Protein AF-A0A0M4SQ99-F1 (afdb_monomer_lite)

Structure (mmCIF, N/CA/C/O backbone):
data_AF-A0A0M4SQ99-F1
#
_entry.id   AF-A0A0M4SQ99-F1
#
loop_
_atom_site.group_PDB
_atom_site.id
_atom_site.type_symbol
_atom_site.label_atom_id
_atom_site.label_alt_id
_atom_site.label_comp_id
_atom_site.label_asym_id
_atom_site.label_entity_id
_atom_site.label_seq_id
_atom_site.pdbx_PDB_ins_code
_atom_site.Cartn_x
_atom_site.Cartn_y
_atom_site.Cartn_z
_atom_site.occupancy
_atom_site.B_iso_or_equiv
_atom_site.auth_seq_id
_atom_site.auth_comp_id
_atom_site.auth_asym_id
_atom_site.auth_atom_id
_atom_site.pdbx_PDB_model_num
ATOM 1 N N . MET A 1 1 ? 12.334 35.456 33.979 1.00 35.44 1 MET A N 1
ATOM 2 C CA . MET A 1 1 ? 11.113 34.736 34.396 1.00 35.44 1 MET A CA 1
ATOM 3 C C . MET A 1 1 ? 10.729 33.829 33.242 1.00 35.44 1 MET A C 1
ATOM 5 O O . MET A 1 1 ? 10.470 34.342 32.165 1.00 35.44 1 MET A O 1
ATOM 9 N N . VAL A 1 2 ? 10.833 32.510 33.409 1.00 30.30 2 VAL A N 1
ATOM 10 C CA . VAL A 1 2 ? 10.460 31.545 32.363 1.00 30.30 2 VAL A CA 1
ATOM 11 C C . VAL A 1 2 ? 8.941 31.419 32.414 1.00 30.30 2 VAL A C 1
ATOM 13 O O . VAL A 1 2 ? 8.419 30.834 33.361 1.00 30.30 2 VAL A O 1
ATOM 16 N N . SER A 1 3 ? 8.233 32.030 31.461 1.00 30.88 3 SER A N 1
ATOM 17 C CA . SER A 1 3 ? 6.791 31.823 31.309 1.00 30.88 3 SER A CA 1
ATOM 18 C C . SER A 1 3 ? 6.551 30.346 31.030 1.00 30.88 3 SER A C 1
ATOM 20 O O . SER A 1 3 ? 6.964 29.829 29.994 1.00 30.88 3 SER A O 1
ATOM 22 N N . GLN A 1 4 ? 5.921 29.656 31.978 1.00 29.41 4 GLN A N 1
ATOM 23 C CA . GLN A 1 4 ? 5.414 28.313 31.746 1.00 29.41 4 GLN A CA 1
ATOM 24 C C . GLN A 1 4 ? 4.319 28.421 30.686 1.00 29.41 4 GLN A C 1
ATOM 26 O O . GLN A 1 4 ? 3.307 29.089 30.899 1.00 29.41 4 GLN A O 1
ATOM 31 N N . ALA A 1 5 ? 4.560 27.817 29.524 1.00 36.72 5 ALA A N 1
ATOM 32 C CA . ALA A 1 5 ? 3.556 27.726 28.479 1.00 36.72 5 ALA A CA 1
ATOM 33 C C . ALA A 1 5 ? 2.336 26.956 29.021 1.00 36.72 5 ALA A C 1
ATOM 35 O O . ALA A 1 5 ? 2.520 25.971 29.745 1.00 36.72 5 ALA A O 1
ATOM 36 N N . PRO A 1 6 ? 1.105 27.388 28.703 1.00 49.12 6 PRO A N 1
ATOM 37 C CA . PRO A 1 6 ? -0.094 26.692 29.139 1.00 49.12 6 PRO A CA 1
ATOM 38 C C . PRO A 1 6 ? -0.061 25.253 28.619 1.00 49.12 6 PRO A C 1
ATOM 40 O O . PRO A 1 6 ? 0.179 25.009 27.436 1.00 49.12 6 PRO A O 1
ATOM 43 N N . SER A 1 7 ? -0.274 24.287 29.512 1.00 47.28 7 SER A N 1
ATOM 44 C CA . SER A 1 7 ? -0.375 22.878 29.143 1.00 47.28 7 SER A CA 1
ATOM 45 C C . SER A 1 7 ? -1.603 22.688 28.252 1.00 47.28 7 SER A C 1
ATOM 47 O O . SER A 1 7 ? -2.734 22.742 28.737 1.00 47.28 7 SER A O 1
ATOM 49 N N . LEU A 1 8 ? -1.380 22.502 26.952 1.00 58.44 8 LEU A N 1
ATOM 50 C CA . LEU A 1 8 ? -2.426 22.169 25.986 1.00 58.44 8 LEU A CA 1
ATOM 51 C C . LEU A 1 8 ? -3.089 20.848 26.380 1.00 58.44 8 LEU A C 1
ATOM 53 O O . LEU A 1 8 ? -2.403 19.873 26.701 1.00 58.44 8 LEU A O 1
ATOM 57 N N . ASN A 1 9 ? -4.423 20.807 26.351 1.00 71.00 9 ASN A N 1
ATOM 58 C CA . ASN A 1 9 ? -5.140 19.560 26.587 1.00 71.00 9 ASN A CA 1
ATOM 59 C C . ASN A 1 9 ? -4.946 18.599 25.390 1.00 71.00 9 ASN A C 1
ATOM 61 O O . ASN A 1 9 ? -4.503 18.988 24.302 1.00 71.00 9 ASN A O 1
ATOM 65 N N . GLN A 1 10 ? -5.242 17.315 25.593 1.00 52.91 10 GLN A N 1
ATOM 66 C CA . GLN A 1 10 ? -5.026 16.275 24.583 1.00 52.91 10 GLN A CA 1
ATOM 67 C C . GLN A 1 10 ? -5.805 16.552 23.286 1.00 52.91 10 GLN A C 1
ATOM 69 O O . GLN A 1 10 ? -5.270 16.372 22.197 1.00 52.91 10 GLN A O 1
ATOM 74 N N . GLU A 1 11 ? -7.033 17.051 23.394 1.00 60.72 11 GLU A N 1
ATOM 75 C CA . GLU A 1 11 ? -7.907 17.357 22.259 1.00 60.72 11 GLU A CA 1
ATOM 76 C C . GLU A 1 11 ? -7.381 18.533 21.418 1.00 60.72 11 GLU A C 1
ATOM 78 O O . GLU A 1 11 ? -7.310 18.452 20.194 1.00 60.72 11 GLU A O 1
ATOM 83 N N . GLN A 1 12 ? -6.896 19.588 22.071 1.00 55.44 12 GLN A N 1
ATOM 84 C CA . GLN A 1 12 ? -6.234 20.733 21.448 1.00 55.44 12 GLN A CA 1
ATOM 85 C C . GLN A 1 12 ? -4.917 20.326 20.787 1.00 55.44 12 GLN A C 1
ATOM 87 O O . GLN A 1 12 ? -4.587 20.833 19.719 1.00 55.44 12 GLN A O 1
ATOM 92 N N . SER A 1 13 ? -4.191 19.380 21.389 1.00 52.44 13 SER A N 1
ATOM 93 C CA . SER A 1 13 ? -2.961 18.830 20.815 1.00 52.44 13 SER A CA 1
ATOM 94 C C . SER A 1 13 ? -3.249 18.052 19.529 1.00 52.44 13 SER A C 1
ATOM 96 O O . SER A 1 13 ? -2.562 18.264 18.536 1.00 52.44 13 SER A O 1
ATOM 98 N N . TYR A 1 14 ? -4.300 17.223 19.504 1.00 56.28 14 TYR A N 1
ATOM 99 C CA . TYR A 1 14 ? -4.743 16.524 18.289 1.00 56.28 14 TYR A CA 1
ATOM 100 C C . TYR A 1 14 ? -5.264 17.481 17.217 1.00 56.28 14 TYR A C 1
ATOM 102 O O . TYR A 1 14 ? -4.929 17.324 16.045 1.00 56.28 14 TYR A O 1
ATOM 110 N N . ALA A 1 15 ? -6.028 18.503 17.605 1.00 58.88 15 ALA A N 1
ATOM 111 C CA . ALA A 1 15 ? -6.506 19.520 16.678 1.00 58.88 15 ALA A CA 1
ATOM 112 C C . ALA A 1 15 ? -5.344 20.307 16.051 1.00 58.88 15 ALA A C 1
ATOM 114 O O . ALA A 1 15 ? -5.366 20.583 14.855 1.00 58.88 15 ALA A O 1
ATOM 115 N N . LEU A 1 16 ? -4.311 20.643 16.832 1.00 54.00 16 LEU A N 1
ATOM 116 C CA . LEU A 1 16 ? -3.105 21.306 16.335 1.00 54.00 16 LEU A CA 1
ATOM 117 C C . LEU A 1 16 ? -2.307 20.390 15.398 1.00 54.00 16 LEU A C 1
ATOM 119 O O . LEU A 1 16 ? -1.854 20.834 14.346 1.00 54.00 16 LEU A O 1
ATOM 123 N N . LEU A 1 17 ? -2.159 19.112 15.756 1.00 52.69 17 LEU A N 1
ATOM 124 C CA . LEU A 1 17 ? -1.401 18.138 14.973 1.00 52.69 17 LEU A CA 1
ATOM 125 C C . LEU A 1 17 ? -2.077 17.864 13.628 1.00 52.69 17 LEU A C 1
ATOM 127 O O . LEU A 1 17 ? -1.422 17.939 12.595 1.00 52.69 17 LEU A O 1
ATOM 131 N N . SER A 1 18 ? -3.397 17.675 13.642 1.00 56.28 18 SER A N 1
ATOM 132 C CA . SER A 1 18 ? -4.192 17.506 12.429 1.00 56.28 18 SER A CA 1
ATOM 133 C C . SER A 1 18 ? -4.097 18.755 11.553 1.00 56.28 18 SER A C 1
ATOM 135 O O . SER A 1 18 ? -3.709 18.647 10.401 1.00 56.28 18 SER A O 1
ATOM 137 N N . LYS A 1 19 ? -4.270 19.967 12.103 1.00 61.38 19 LYS A N 1
ATOM 138 C CA . LYS A 1 19 ? -4.073 21.231 11.357 1.00 61.38 19 LYS A CA 1
ATOM 139 C C . LYS A 1 19 ? -2.672 21.379 10.752 1.00 61.38 19 LYS A C 1
ATOM 141 O O . LYS A 1 19 ? -2.524 21.981 9.692 1.00 61.38 19 LYS A O 1
ATOM 146 N N . THR A 1 20 ? -1.658 20.820 11.403 1.00 58.66 20 THR A N 1
ATOM 147 C CA . THR A 1 20 ? -0.267 20.861 10.944 1.00 58.66 20 THR A CA 1
ATOM 148 C C . THR A 1 20 ? -0.025 19.855 9.814 1.00 58.66 20 THR A C 1
ATOM 150 O O . THR A 1 20 ? 0.526 20.230 8.784 1.00 58.66 20 THR A O 1
ATOM 153 N N . GLU A 1 21 ? -0.495 18.608 9.947 1.00 57.31 21 GLU A N 1
ATOM 154 C CA . GLU A 1 21 ? -0.481 17.592 8.874 1.00 57.31 21 GLU A CA 1
ATOM 155 C C . GLU A 1 21 ? -1.183 18.094 7.614 1.00 57.31 21 GLU A C 1
ATOM 157 O O . GLU A 1 21 ? -0.710 17.918 6.496 1.00 57.31 21 GLU A O 1
ATOM 162 N N . CYS A 1 22 ? -2.285 18.789 7.829 1.00 52.50 22 CYS A N 1
ATOM 163 C CA . CYS A 1 22 ? -3.115 19.426 6.836 1.00 52.50 22 CYS A CA 1
ATOM 164 C C . CYS A 1 22 ? -2.401 20.526 6.037 1.00 52.50 22 CYS A C 1
ATOM 166 O O . CYS A 1 22 ? -2.530 20.603 4.812 1.00 52.50 22 CYS A O 1
ATOM 168 N N . LEU A 1 23 ? -1.600 21.344 6.723 1.00 58.41 23 LEU A N 1
ATOM 169 C CA . LEU A 1 23 ? -0.746 22.356 6.105 1.00 58.41 23 LEU A CA 1
ATOM 170 C C . LEU A 1 23 ? 0.398 21.698 5.316 1.00 58.41 23 LEU A C 1
ATOM 172 O O . LEU A 1 23 ? 0.695 22.099 4.192 1.00 58.41 23 LEU A O 1
ATOM 176 N N . PHE A 1 24 ? 1.000 20.643 5.877 1.00 56.19 24 PHE A N 1
ATOM 177 C CA . PHE A 1 24 ? 2.046 19.869 5.210 1.00 56.19 24 PHE A CA 1
ATOM 178 C C . PHE A 1 24 ? 1.530 19.155 3.959 1.00 56.19 24 PHE A C 1
ATOM 180 O O . PHE A 1 24 ? 2.214 19.180 2.942 1.00 56.19 24 PHE A O 1
ATOM 187 N N . ALA A 1 25 ? 0.329 18.577 3.988 1.00 53.94 25 ALA A N 1
ATOM 188 C CA . ALA A 1 25 ? -0.284 17.927 2.833 1.00 53.94 25 ALA A CA 1
ATOM 189 C C . ALA A 1 25 ? -0.568 18.930 1.704 1.00 53.94 25 ALA A C 1
ATOM 191 O O . ALA A 1 25 ? -0.253 18.651 0.548 1.00 53.94 25 ALA A O 1
ATOM 192 N N . ALA A 1 26 ? -1.083 20.119 2.032 1.00 54.22 26 ALA A N 1
ATOM 193 C CA . ALA A 1 26 ? -1.334 21.174 1.050 1.00 54.22 26 ALA A CA 1
ATOM 194 C C . ALA A 1 26 ? -0.038 21.663 0.375 1.00 54.22 26 ALA A C 1
ATOM 196 O O . ALA A 1 26 ? 0.009 21.792 -0.846 1.00 54.22 26 ALA A O 1
ATOM 197 N N . ILE A 1 27 ? 1.035 21.855 1.151 1.00 55.41 27 ILE A N 1
ATOM 198 C CA . ILE A 1 27 ? 2.356 22.250 0.632 1.00 55.41 27 ILE A CA 1
ATOM 199 C C . ILE A 1 27 ? 2.999 21.115 -0.186 1.00 55.41 27 ILE A C 1
ATOM 201 O O . ILE A 1 27 ? 3.658 21.364 -1.191 1.00 55.41 27 ILE A O 1
ATOM 205 N N . TRP A 1 28 ? 2.813 19.857 0.221 1.00 53.62 28 TRP A N 1
ATOM 206 C CA . TRP A 1 28 ? 3.450 18.701 -0.417 1.00 53.62 28 TRP A CA 1
ATOM 207 C C . TRP A 1 28 ? 2.781 18.280 -1.732 1.00 53.62 28 TRP A C 1
ATOM 209 O O . TRP A 1 28 ? 3.449 17.759 -2.624 1.00 53.62 28 TRP A O 1
ATOM 219 N N . HIS A 1 29 ? 1.471 18.499 -1.875 1.00 50.28 29 HIS A N 1
ATOM 220 C CA . HIS A 1 29 ? 0.725 18.133 -3.082 1.00 50.28 29 HIS A CA 1
ATOM 221 C C . HIS A 1 29 ? 0.808 19.160 -4.219 1.00 50.28 29 HIS A C 1
ATOM 223 O O . HIS A 1 29 ? 0.395 18.839 -5.333 1.00 50.28 29 HIS A O 1
ATOM 229 N N . ASN A 1 30 ? 1.379 20.345 -3.985 1.00 52.22 30 ASN A N 1
ATOM 230 C CA . ASN A 1 30 ? 1.597 21.347 -5.026 1.00 52.22 30 ASN A CA 1
ATOM 231 C C . ASN A 1 30 ? 3.045 21.880 -4.989 1.00 52.22 30 ASN A C 1
ATOM 233 O O . ASN A 1 30 ? 3.291 22.963 -4.464 1.00 52.22 30 ASN A O 1
ATOM 237 N N . PRO A 1 31 ? 4.027 21.123 -5.519 1.00 48.78 31 PRO A N 1
ATOM 238 C CA . PRO A 1 31 ? 5.447 21.455 -5.380 1.00 48.78 31 PRO A CA 1
ATOM 239 C C . PRO A 1 31 ? 5.880 22.737 -6.114 1.00 48.78 31 PRO A C 1
ATOM 241 O O . PRO A 1 31 ? 6.976 23.227 -5.850 1.00 48.78 31 PRO A O 1
ATOM 244 N N . GLU A 1 32 ? 5.048 23.286 -7.009 1.00 53.09 32 GLU A N 1
ATOM 245 C CA . GLU A 1 32 ? 5.361 24.492 -7.798 1.00 53.09 32 GLU A CA 1
ATOM 246 C C . GLU A 1 32 ? 4.320 25.624 -7.668 1.00 53.09 32 GLU A C 1
ATOM 248 O O . GLU A 1 32 ? 4.541 26.715 -8.190 1.00 53.09 32 GLU A O 1
ATOM 253 N N . GLY A 1 33 ? 3.202 25.413 -6.962 1.00 57.81 33 GLY A N 1
ATOM 254 C CA . GLY A 1 33 ? 2.113 26.389 -6.853 1.00 57.81 33 GLY A CA 1
ATOM 255 C C . GLY A 1 33 ? 1.902 26.899 -5.430 1.00 57.81 33 GLY A C 1
ATOM 256 O O . GLY A 1 33 ? 1.822 26.120 -4.483 1.00 57.81 33 GLY A O 1
ATOM 257 N N . SER A 1 34 ? 1.752 28.216 -5.272 1.00 61.03 34 SER A N 1
ATOM 258 C CA . SER A 1 34 ? 1.230 28.799 -4.033 1.00 61.03 34 SER A CA 1
ATOM 259 C C . SER A 1 34 ? -0.230 28.378 -3.860 1.00 61.03 34 SER A C 1
ATOM 261 O O . SER A 1 34 ? -1.068 28.742 -4.683 1.00 61.03 34 SER A O 1
ATOM 263 N N . VAL A 1 35 ? -0.538 27.626 -2.806 1.00 71.19 35 VAL A N 1
ATOM 264 C CA . VAL A 1 35 ? -1.918 27.260 -2.462 1.00 71.19 35 VAL A CA 1
ATOM 265 C C . VAL A 1 35 ? -2.610 28.469 -1.834 1.00 71.19 35 VAL A C 1
ATOM 267 O O . VAL A 1 35 ? -2.114 29.036 -0.857 1.00 71.19 35 VAL A O 1
ATOM 270 N N . GLY A 1 36 ? -3.747 28.876 -2.400 1.00 79.81 36 GLY A N 1
ATOM 271 C CA . GLY A 1 36 ? -4.535 29.991 -1.874 1.00 79.81 36 GLY A CA 1
ATOM 272 C C . GLY A 1 36 ? -5.200 29.634 -0.543 1.00 79.81 36 GLY A C 1
ATOM 273 O O . GLY A 1 36 ? -5.610 28.493 -0.328 1.00 79.81 36 GLY A O 1
ATOM 274 N N . THR A 1 37 ? -5.377 30.611 0.349 1.00 72.94 37 THR A N 1
ATOM 275 C CA . THR A 1 37 ? -6.108 30.425 1.620 1.00 72.94 37 THR A CA 1
ATOM 276 C C . THR A 1 37 ? -7.524 29.888 1.408 1.00 72.94 37 THR A C 1
ATOM 278 O O . THR A 1 37 ? -8.019 29.124 2.231 1.00 72.94 37 THR A O 1
ATOM 281 N N . GLU A 1 38 ? -8.144 30.221 0.276 1.00 79.06 38 GLU A N 1
ATOM 282 C CA . GLU A 1 38 ? -9.453 29.732 -0.163 1.00 79.06 38 GLU A CA 1
ATOM 283 C C . GLU A 1 38 ? -9.461 28.228 -0.468 1.00 79.06 38 GLU A C 1
ATOM 285 O O . GLU A 1 38 ? -10.420 27.536 -0.134 1.00 79.06 38 GLU A O 1
ATOM 290 N N . GLU A 1 39 ? -8.392 27.696 -1.065 1.00 75.69 39 GLU A N 1
ATOM 291 C CA . GLU A 1 39 ? -8.278 26.268 -1.381 1.00 75.69 39 GLU A CA 1
ATOM 292 C C . GLU A 1 39 ? -8.084 25.445 -0.108 1.00 75.69 39 GLU A C 1
ATOM 294 O O . GLU A 1 39 ? -8.725 24.408 0.070 1.00 75.69 39 GLU A O 1
ATOM 299 N N . VAL A 1 40 ? -7.264 25.956 0.816 1.00 69.12 40 VAL A N 1
ATOM 300 C CA . VAL A 1 40 ? -7.088 25.372 2.151 1.00 69.12 40 VAL A CA 1
ATOM 301 C C . VAL A 1 40 ? -8.413 25.407 2.917 1.00 69.12 40 VAL A C 1
ATOM 303 O O . VAL A 1 40 ? -8.837 24.397 3.472 1.00 69.12 40 VAL A O 1
ATOM 306 N N . ALA A 1 41 ? -9.110 26.544 2.904 1.00 76.44 41 ALA A N 1
ATOM 307 C CA . ALA A 1 41 ? -10.398 26.715 3.571 1.00 76.44 41 ALA A CA 1
ATOM 308 C C . ALA A 1 41 ? -11.467 25.772 3.016 1.00 76.44 41 ALA A C 1
ATOM 310 O O . ALA A 1 41 ? -12.180 25.126 3.783 1.00 76.44 41 ALA A O 1
ATOM 311 N N . LYS A 1 42 ? -11.517 25.628 1.688 1.00 78.62 42 LYS A N 1
ATOM 312 C CA . LYS A 1 42 ? -12.410 24.699 0.998 1.00 78.62 42 LYS A CA 1
ATOM 313 C C . LYS A 1 42 ? -12.116 23.245 1.353 1.00 78.62 42 LYS A C 1
ATOM 315 O O . LYS A 1 42 ? -13.056 22.487 1.553 1.00 78.62 42 LYS A O 1
ATOM 320 N N . TYR A 1 43 ? -10.845 22.855 1.442 1.00 73.25 43 TYR A N 1
ATOM 321 C CA . TYR A 1 43 ? -10.467 21.486 1.799 1.00 73.25 43 TYR A CA 1
ATOM 322 C C . TYR A 1 43 ? -10.877 21.124 3.236 1.00 73.25 43 TYR A C 1
ATOM 324 O O . TYR A 1 43 ? -11.276 19.992 3.492 1.00 73.25 43 TYR A O 1
ATOM 332 N N . TYR A 1 44 ? -10.815 22.083 4.165 1.00 67.56 44 TYR A N 1
ATOM 333 C CA . TYR A 1 44 ? -11.176 21.872 5.574 1.00 67.56 44 TYR A CA 1
ATOM 334 C C . TYR A 1 44 ? -12.609 22.264 5.935 1.00 67.56 44 TYR A C 1
ATOM 336 O O . TYR A 1 44 ? -12.975 22.170 7.104 1.00 67.56 44 TYR A O 1
ATOM 344 N N . GLU A 1 45 ? -13.401 22.717 4.962 1.00 79.25 45 GLU A N 1
ATOM 345 C CA . GLU A 1 45 ? -14.766 23.216 5.173 1.00 79.25 45 GLU A CA 1
ATOM 346 C C . GLU A 1 45 ? -14.852 24.316 6.255 1.00 79.25 45 GLU A C 1
ATOM 348 O O . GLU A 1 45 ? -15.833 24.429 6.989 1.00 79.25 45 GLU A O 1
ATOM 353 N N . VAL A 1 46 ? -13.815 25.153 6.363 1.00 78.12 46 VAL A N 1
ATOM 354 C CA . VAL A 1 46 ? -13.761 26.289 7.301 1.00 78.12 46 VAL A CA 1
ATOM 355 C C . VAL A 1 46 ? -13.891 27.606 6.555 1.00 78.12 46 VAL A C 1
ATOM 357 O O . VAL A 1 46 ? -13.571 27.705 5.374 1.00 78.12 46 VAL A O 1
ATOM 360 N N . ASN A 1 47 ? -14.336 28.650 7.257 1.00 78.62 47 ASN A N 1
ATOM 361 C CA . ASN A 1 47 ? -14.393 29.987 6.680 1.00 78.62 47 ASN A CA 1
ATOM 362 C C . ASN A 1 47 ? -12.963 30.456 6.304 1.00 78.62 47 ASN A C 1
ATOM 364 O O . ASN A 1 47 ? -12.083 30.430 7.176 1.00 78.62 47 ASN A O 1
ATOM 368 N N . PRO A 1 48 ? -12.714 30.900 5.055 1.00 81.31 48 PRO A N 1
ATOM 369 C CA . PRO A 1 48 ? -11.417 31.437 4.640 1.00 81.31 48 PRO A CA 1
ATOM 370 C C . PRO A 1 48 ? -10.927 32.591 5.519 1.00 81.31 48 PRO A C 1
ATOM 372 O O . PRO A 1 48 ? -9.727 32.670 5.769 1.00 81.31 48 PRO A O 1
ATOM 375 N N . ASP A 1 49 ? -11.824 33.405 6.082 1.00 83.38 49 ASP A N 1
ATOM 376 C CA . ASP A 1 49 ? -11.477 34.490 7.007 1.00 83.38 49 ASP A CA 1
ATOM 377 C C . ASP A 1 49 ? -10.853 33.965 8.306 1.00 83.38 49 ASP A C 1
ATOM 379 O O . ASP A 1 49 ? -9.961 34.592 8.872 1.00 83.38 49 ASP A O 1
ATOM 383 N N . ALA A 1 50 ? -11.277 32.787 8.777 1.00 71.50 50 ALA A N 1
ATOM 384 C CA . ALA A 1 50 ? -10.707 32.166 9.971 1.00 71.50 50 ALA A CA 1
ATOM 385 C C . ALA A 1 50 ? -9.285 31.652 9.704 1.00 71.50 50 ALA A C 1
ATOM 387 O O . ALA A 1 50 ? -8.408 31.786 10.556 1.00 71.50 50 ALA A O 1
ATOM 388 N N . ILE A 1 51 ? -9.040 31.104 8.510 1.00 67.69 51 ILE A N 1
ATOM 389 C CA . ILE A 1 51 ? -7.696 30.696 8.086 1.00 67.69 51 ILE A CA 1
ATOM 390 C C . ILE A 1 51 ? -6.810 31.922 7.863 1.00 67.69 51 ILE A C 1
ATOM 392 O O . ILE A 1 51 ? -5.674 31.936 8.329 1.00 67.69 51 ILE A O 1
ATOM 396 N N . ALA A 1 52 ? -7.332 32.971 7.226 1.00 74.00 52 ALA A N 1
ATOM 397 C CA . ALA A 1 52 ? -6.625 34.230 7.028 1.00 74.00 52 ALA A CA 1
ATOM 398 C C . ALA A 1 52 ? -6.273 34.904 8.362 1.00 74.00 52 ALA A C 1
ATOM 400 O O . ALA A 1 52 ? -5.150 35.366 8.519 1.00 74.00 52 ALA A O 1
ATOM 401 N N . ALA A 1 53 ? -7.178 34.900 9.346 1.00 72.12 53 ALA A N 1
ATOM 402 C CA . ALA A 1 53 ? -6.920 35.442 10.679 1.00 72.12 53 ALA A CA 1
ATOM 403 C C . ALA A 1 53 ? -5.832 34.655 11.427 1.00 72.12 53 ALA A C 1
ATOM 405 O O . ALA A 1 53 ? -4.945 35.255 12.027 1.00 72.12 53 ALA A O 1
ATOM 406 N N . ILE A 1 54 ? -5.855 33.319 11.359 1.00 65.44 54 ILE A N 1
ATOM 407 C CA . ILE A 1 54 ? -4.813 32.469 11.959 1.00 65.44 54 ILE A CA 1
ATOM 408 C C . ILE A 1 54 ? -3.464 32.702 11.271 1.00 65.44 54 ILE A C 1
ATOM 410 O O . ILE A 1 54 ? -2.447 32.862 11.943 1.00 65.44 54 ILE A O 1
ATOM 414 N N . LEU A 1 55 ? -3.452 32.755 9.938 1.00 65.38 55 LEU A N 1
ATOM 415 C CA . LEU A 1 55 ? -2.243 33.053 9.178 1.00 65.38 55 LEU A CA 1
ATOM 416 C C . LEU A 1 55 ? -1.730 34.459 9.470 1.00 65.38 55 LEU A C 1
ATOM 418 O O . LEU A 1 55 ? -0.528 34.605 9.586 1.00 65.38 55 LEU A O 1
ATOM 422 N N . ALA A 1 56 ? -2.594 35.462 9.640 1.00 68.56 56 ALA A N 1
ATOM 423 C CA . ALA A 1 56 ? -2.200 36.829 9.977 1.00 68.56 56 ALA A CA 1
ATOM 424 C C . ALA A 1 56 ? -1.548 36.918 11.365 1.00 68.56 56 ALA A C 1
ATOM 426 O O . ALA A 1 56 ? -0.489 37.527 11.497 1.00 68.56 56 ALA A O 1
ATOM 427 N N . VAL A 1 57 ? -2.129 36.250 12.371 1.00 62.50 57 VAL A N 1
ATOM 428 C CA . VAL A 1 57 ? -1.562 36.173 13.732 1.00 62.50 57 VAL A CA 1
ATOM 429 C C . VAL A 1 57 ? -0.156 35.577 13.700 1.00 62.50 57 VAL A C 1
ATOM 431 O O . VAL A 1 57 ? 0.756 36.100 14.330 1.00 62.50 57 VAL A O 1
ATOM 434 N N . HIS A 1 58 ? 0.039 34.515 12.925 1.00 53.28 58 HIS A N 1
ATOM 435 C CA . HIS A 1 58 ? 1.346 33.883 12.804 1.00 53.28 58 HIS A CA 1
ATOM 436 C C . HIS A 1 58 ? 2.284 34.615 11.832 1.00 53.28 58 HIS A C 1
ATOM 438 O O . HIS A 1 58 ? 3.494 34.606 12.019 1.00 53.28 58 HIS A O 1
ATOM 444 N N . HIS A 1 59 ? 1.763 35.305 10.821 1.00 53.47 59 HIS A N 1
ATOM 445 C CA . HIS A 1 59 ? 2.551 36.087 9.871 1.00 53.47 59 HIS A CA 1
ATOM 446 C C . HIS A 1 59 ? 3.287 37.232 10.571 1.00 53.47 59 HIS A C 1
ATOM 448 O O . HIS A 1 59 ? 4.442 37.474 10.243 1.00 53.47 59 HIS A O 1
ATOM 454 N N . GLU A 1 60 ? 2.678 37.890 11.564 1.00 50.62 60 GLU A N 1
ATOM 455 C CA . GLU A 1 60 ? 3.369 38.891 12.396 1.00 50.62 60 GLU A CA 1
ATOM 456 C C . GLU A 1 60 ? 4.478 38.276 13.269 1.00 50.62 60 GLU A C 1
ATOM 458 O O . GLU A 1 60 ? 5.525 38.894 13.469 1.00 50.62 60 GLU A O 1
ATOM 463 N N . GLU A 1 61 ? 4.305 37.032 13.734 1.00 46.72 61 GLU A N 1
ATOM 464 C CA . GLU A 1 61 ? 5.358 36.281 14.436 1.00 46.72 61 GLU A CA 1
ATOM 465 C C . GLU A 1 61 ? 6.510 35.873 13.495 1.00 46.72 61 GLU A C 1
ATOM 467 O O . GLU A 1 61 ? 7.649 35.710 13.940 1.00 46.72 61 GLU A O 1
ATOM 472 N N . PHE A 1 62 ? 6.240 35.748 12.190 1.00 44.56 62 PHE A N 1
ATOM 473 C CA . PHE A 1 62 ? 7.200 35.314 11.169 1.00 44.56 62 PHE A CA 1
ATOM 474 C C . PHE A 1 62 ? 7.804 36.452 10.326 1.00 44.56 62 PHE A C 1
ATOM 476 O O . PHE A 1 62 ? 8.856 36.254 9.716 1.00 44.56 62 PHE A O 1
ATOM 483 N N . SER A 1 63 ? 7.218 37.655 10.324 1.00 43.03 63 SER A N 1
ATOM 484 C CA . SER A 1 63 ? 7.696 38.818 9.556 1.00 43.03 63 SER A CA 1
ATOM 485 C C . SER A 1 63 ? 8.938 39.494 10.148 1.00 43.03 63 SER A C 1
ATOM 487 O O . SER A 1 63 ? 9.429 40.470 9.591 1.00 43.03 63 SER A O 1
ATOM 489 N N . ILE A 1 64 ? 9.452 38.999 11.279 1.00 50.91 64 ILE A N 1
ATOM 490 C CA . ILE A 1 64 ? 10.633 39.561 11.955 1.00 50.91 64 ILE A CA 1
ATOM 491 C C . ILE A 1 64 ? 11.951 39.076 11.319 1.00 50.91 64 ILE A C 1
ATOM 493 O O . ILE A 1 64 ? 13.006 39.654 11.569 1.00 50.91 64 ILE A O 1
ATOM 497 N N . THR A 1 65 ? 11.928 38.060 10.456 1.00 47.28 65 THR A N 1
ATOM 498 C CA . THR A 1 65 ? 13.144 37.562 9.793 1.00 47.28 65 THR A CA 1
ATOM 499 C C . THR A 1 65 ? 13.060 37.748 8.284 1.00 47.28 65 THR A C 1
ATOM 501 O O . THR A 1 65 ? 12.437 36.956 7.582 1.00 47.28 65 THR A O 1
ATOM 504 N N . GLU A 1 66 ? 13.694 38.822 7.814 1.00 42.75 66 GLU A N 1
ATOM 505 C CA . GLU A 1 66 ? 13.885 39.195 6.411 1.00 42.75 66 GLU A CA 1
ATOM 506 C C . GLU A 1 66 ? 14.811 38.212 5.673 1.00 42.75 66 GLU A C 1
ATOM 508 O O . GLU A 1 66 ? 15.920 38.598 5.350 1.00 42.75 66 GLU A O 1
ATOM 513 N N . ASP A 1 67 ? 14.417 36.955 5.430 1.00 44.25 67 ASP A N 1
ATOM 514 C CA . ASP A 1 67 ? 14.938 36.179 4.287 1.00 44.25 67 ASP A CA 1
ATOM 515 C C . ASP A 1 67 ? 14.199 34.838 4.073 1.00 44.25 67 ASP A C 1
ATOM 517 O O . ASP A 1 67 ? 13.914 34.084 5.002 1.00 44.25 67 ASP A O 1
ATOM 521 N N . ASN A 1 68 ? 13.901 34.571 2.797 1.00 43.69 68 ASN A N 1
ATOM 522 C CA . ASN A 1 68 ? 13.309 33.387 2.152 1.00 43.69 68 ASN A CA 1
ATOM 523 C C . ASN A 1 68 ? 13.266 32.059 2.946 1.00 43.69 68 ASN A C 1
ATOM 525 O O . ASN A 1 68 ? 14.296 31.444 3.218 1.00 43.69 68 ASN A O 1
ATOM 529 N N . TRP A 1 69 ? 12.056 31.529 3.161 1.00 43.19 69 TRP A N 1
ATOM 530 C CA . TRP A 1 69 ? 11.825 30.228 3.803 1.00 43.19 69 TRP A CA 1
ATOM 531 C C . TRP A 1 69 ? 11.877 29.048 2.817 1.00 43.19 69 TRP A C 1
ATOM 533 O O . TRP A 1 69 ? 11.267 29.069 1.750 1.00 43.19 69 TRP A O 1
ATOM 543 N N . THR A 1 70 ? 12.541 27.964 3.220 1.00 49.12 70 THR A N 1
ATOM 544 C CA . THR A 1 70 ? 12.608 26.659 2.545 1.00 49.12 70 THR A CA 1
ATOM 545 C C . THR A 1 70 ? 11.913 25.564 3.381 1.00 49.12 70 THR A C 1
ATOM 547 O O . THR A 1 70 ? 11.790 25.693 4.602 1.00 49.12 70 THR A O 1
ATOM 550 N N . PRO A 1 71 ? 11.527 24.409 2.793 1.00 45.34 71 PRO A N 1
ATOM 551 C CA . PRO A 1 71 ? 10.975 23.256 3.530 1.00 45.34 71 PRO A CA 1
ATOM 552 C C . PRO A 1 71 ? 11.852 22.751 4.695 1.00 45.34 71 PRO A C 1
ATOM 554 O O . PRO A 1 71 ? 11.386 22.043 5.588 1.00 45.34 71 PRO A O 1
ATOM 557 N N . ARG A 1 72 ? 13.135 23.134 4.719 1.00 46.38 72 ARG A N 1
ATOM 558 C CA . ARG A 1 72 ? 14.088 22.836 5.793 1.00 46.38 72 ARG A CA 1
ATOM 559 C C . ARG A 1 72 ? 13.888 23.728 7.027 1.00 46.38 72 ARG A C 1
ATOM 561 O O . ARG A 1 72 ? 14.123 23.254 8.140 1.00 46.38 72 ARG A O 1
ATOM 568 N N . GLU A 1 73 ? 13.430 24.971 6.858 1.00 53.69 73 GLU A N 1
ATOM 569 C CA . GLU A 1 73 ? 13.043 25.861 7.963 1.00 53.69 73 GLU A CA 1
ATOM 570 C C . GLU A 1 73 ? 11.727 25.414 8.623 1.00 53.69 73 GLU A C 1
ATOM 572 O O . GLU A 1 73 ? 11.633 25.437 9.849 1.00 53.69 73 GLU A O 1
ATOM 577 N N . ALA A 1 74 ? 10.762 24.880 7.863 1.00 52.09 74 ALA A N 1
ATOM 578 C CA . ALA A 1 74 ? 9.520 24.317 8.416 1.00 52.09 74 ALA A CA 1
ATOM 579 C C . ALA A 1 74 ? 9.772 23.095 9.329 1.00 52.09 74 ALA A C 1
ATOM 581 O O . ALA A 1 74 ? 9.157 22.947 10.385 1.00 52.09 74 ALA A O 1
ATOM 582 N N . ILE A 1 75 ? 10.752 22.251 8.983 1.00 53.91 75 ILE A N 1
ATOM 583 C CA . ILE A 1 75 ? 11.203 21.135 9.836 1.00 53.91 75 ILE A CA 1
ATOM 584 C C . ILE A 1 75 ? 11.937 21.648 11.089 1.00 53.91 75 ILE A C 1
ATOM 586 O O . ILE A 1 75 ? 11.794 21.066 12.167 1.00 53.91 75 ILE A O 1
ATOM 590 N N . ARG A 1 76 ? 12.681 22.761 10.994 1.00 51.94 76 ARG A N 1
ATOM 591 C CA . ARG A 1 76 ? 13.259 23.441 12.170 1.00 51.94 76 ARG A CA 1
ATOM 592 C C . ARG A 1 76 ? 12.196 24.107 13.047 1.00 51.94 76 ARG A C 1
ATOM 594 O O . ARG A 1 76 ? 12.395 24.170 14.256 1.00 51.94 76 ARG A O 1
ATOM 601 N N . LEU A 1 77 ? 11.047 24.500 12.502 1.00 50.78 77 LEU A N 1
ATOM 602 C CA . LEU A 1 77 ? 9.895 24.936 13.295 1.00 50.78 77 LEU A CA 1
ATOM 603 C C . LEU A 1 77 ? 9.375 23.803 14.197 1.00 50.78 77 LEU A C 1
ATOM 605 O O . LEU A 1 77 ? 9.162 23.996 15.392 1.00 50.78 77 LEU A O 1
ATOM 609 N N . GLY A 1 78 ? 9.324 22.576 13.664 1.00 54.28 78 GLY A N 1
ATOM 610 C CA . GLY A 1 78 ? 9.103 21.355 14.451 1.00 54.28 78 GLY A CA 1
ATOM 611 C C . GLY A 1 78 ? 10.219 21.048 15.468 1.00 54.28 78 GLY A C 1
ATOM 612 O O . GLY A 1 78 ? 10.029 20.228 16.367 1.00 54.28 78 GLY A O 1
ATOM 613 N N . MET A 1 79 ? 11.382 21.710 15.373 1.00 47.34 79 MET A N 1
ATOM 614 C CA . MET A 1 79 ? 12.458 21.642 16.369 1.00 47.34 79 MET A CA 1
ATOM 615 C C . MET A 1 79 ? 12.363 22.688 17.489 1.00 47.34 79 MET A C 1
ATOM 617 O O . MET A 1 79 ? 12.982 22.471 18.528 1.00 47.34 79 MET A O 1
ATOM 621 N N . LEU A 1 80 ? 11.610 23.779 17.315 1.00 47.12 80 LEU A N 1
ATOM 622 C CA . LEU A 1 80 ? 11.457 24.836 18.329 1.00 47.12 80 LEU A CA 1
ATOM 623 C C . LEU A 1 80 ? 10.422 24.497 19.410 1.00 47.12 80 LEU A C 1
ATOM 625 O O . LEU A 1 80 ? 10.443 25.075 20.497 1.00 47.12 80 LEU A O 1
ATOM 629 N N . LEU A 1 81 ? 9.568 23.504 19.165 1.00 50.06 81 LEU A N 1
ATOM 630 C CA . LEU A 1 81 ? 8.764 22.892 20.212 1.00 50.06 81 LEU A CA 1
ATOM 631 C C . LEU A 1 81 ? 9.684 22.021 21.077 1.00 50.06 81 LEU A C 1
ATOM 633 O O . LEU A 1 81 ? 9.961 20.866 20.769 1.00 50.06 81 LEU A O 1
ATOM 637 N N . ASN A 1 82 ? 10.186 22.590 22.171 1.00 49.28 82 ASN A N 1
ATOM 638 C CA . ASN A 1 82 ? 11.057 21.920 23.140 1.00 49.28 82 ASN A CA 1
ATOM 639 C C . ASN A 1 82 ? 10.252 20.967 24.055 1.00 49.28 82 ASN A C 1
ATOM 641 O O . ASN A 1 82 ? 10.382 20.983 25.278 1.00 49.28 82 ASN A O 1
ATOM 645 N N . SER A 1 83 ? 9.346 20.180 23.467 1.00 58.38 83 SER A N 1
ATOM 646 C CA . SER A 1 83 ? 8.480 19.234 24.168 1.00 58.38 83 SER A CA 1
ATOM 647 C C . SER A 1 83 ? 8.827 17.800 23.771 1.00 58.38 83 SER A C 1
ATOM 649 O O . SER A 1 83 ? 9.221 17.516 22.637 1.00 58.38 83 SER A O 1
ATOM 651 N N . SER A 1 84 ? 8.663 16.863 24.705 1.00 61.31 84 SER A N 1
ATOM 652 C CA . SER A 1 84 ? 8.840 15.425 24.451 1.00 61.31 84 SER A CA 1
ATOM 653 C C . SER A 1 84 ? 7.968 14.928 23.291 1.00 61.31 84 SER A C 1
ATOM 655 O O . SER A 1 84 ? 8.380 14.057 22.527 1.00 61.31 84 SER A O 1
ATOM 657 N N . VAL A 1 85 ? 6.796 15.542 23.108 1.00 57.72 85 VAL A N 1
ATOM 658 C CA . VAL A 1 85 ? 5.871 15.262 22.005 1.00 57.72 85 VAL A CA 1
ATOM 659 C C . VAL A 1 85 ? 6.503 15.610 20.656 1.00 57.72 85 VAL A C 1
ATOM 661 O O . VAL A 1 85 ? 6.471 14.790 19.744 1.00 57.72 85 VAL A O 1
ATOM 664 N N . ALA A 1 86 ? 7.160 16.765 20.531 1.00 61.31 86 ALA A N 1
ATOM 665 C CA . ALA A 1 86 ? 7.817 17.169 19.289 1.00 61.31 86 ALA A CA 1
ATOM 666 C C . ALA A 1 86 ? 9.001 16.261 18.914 1.00 61.31 86 ALA A C 1
ATOM 668 O O . ALA A 1 86 ? 9.233 16.001 17.734 1.00 61.31 86 ALA A O 1
ATOM 669 N N . SER A 1 87 ? 9.727 15.726 19.903 1.00 63.56 87 SER A N 1
ATOM 670 C CA . SER A 1 87 ? 10.778 14.727 19.658 1.00 63.56 87 SER A CA 1
ATOM 671 C C . SER A 1 87 ? 10.208 13.428 19.084 1.00 63.56 87 SER A C 1
ATOM 673 O O . SER A 1 87 ? 10.761 12.880 18.131 1.00 63.56 87 SER A O 1
ATOM 675 N N . ASN A 1 88 ? 9.088 12.949 19.629 1.00 64.06 88 ASN A N 1
ATOM 676 C CA . ASN A 1 88 ? 8.437 11.731 19.146 1.00 64.06 88 ASN A CA 1
ATOM 677 C C . ASN A 1 88 ? 7.867 11.922 17.738 1.00 64.06 88 ASN A C 1
ATOM 679 O O . ASN A 1 88 ? 8.070 11.070 16.877 1.00 64.06 88 ASN A O 1
ATOM 683 N N . VAL A 1 89 ? 7.229 13.066 17.480 1.00 61.88 89 VAL A N 1
ATOM 684 C CA . VAL A 1 89 ? 6.728 13.424 16.145 1.00 61.88 89 VAL A CA 1
ATOM 685 C C . VAL A 1 89 ? 7.882 13.528 15.144 1.00 61.88 89 VAL A C 1
ATOM 687 O O . VAL A 1 89 ? 7.762 13.037 14.027 1.00 61.88 89 VAL A O 1
ATOM 690 N N . ARG A 1 90 ? 9.037 14.078 15.545 1.00 65.38 90 ARG A N 1
ATOM 691 C CA . ARG A 1 90 ? 10.244 14.129 14.70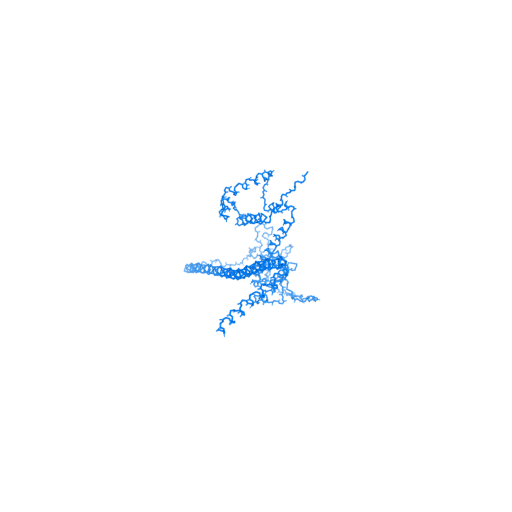5 1.00 65.38 90 ARG A CA 1
ATOM 692 C C . ARG A 1 90 ? 10.772 12.741 14.362 1.00 65.38 90 ARG A C 1
ATOM 694 O O . ARG A 1 90 ? 11.078 12.500 13.199 1.00 65.38 90 ARG A O 1
ATOM 701 N N . SER A 1 91 ? 10.892 11.855 15.352 1.00 70.50 91 SER A N 1
ATOM 702 C CA . SER A 1 91 ? 11.336 10.476 15.116 1.00 70.50 91 SER A CA 1
ATOM 703 C C . SER A 1 91 ? 10.386 9.778 14.153 1.00 70.50 91 SER A C 1
ATOM 705 O O . SER A 1 91 ? 10.825 9.275 13.130 1.00 70.50 91 SER A O 1
ATOM 707 N N . LEU A 1 92 ? 9.079 9.865 14.413 1.00 69.12 92 LEU A N 1
ATOM 708 C CA . LEU A 1 92 ? 8.064 9.235 13.578 1.00 69.12 92 LEU A CA 1
ATOM 709 C C . LEU A 1 92 ? 8.076 9.782 12.144 1.00 69.12 92 LEU A C 1
ATOM 711 O O . LEU A 1 92 ? 8.003 9.014 11.191 1.00 69.12 92 LEU A O 1
ATOM 715 N N . ALA A 1 93 ? 8.209 11.099 11.969 1.00 66.69 93 ALA A N 1
ATOM 716 C CA . ALA A 1 93 ? 8.289 11.715 10.649 1.00 66.69 93 ALA A CA 1
ATOM 717 C C . ALA A 1 93 ? 9.544 11.266 9.882 1.00 66.69 93 ALA A C 1
ATOM 719 O O . ALA A 1 93 ? 9.459 10.956 8.694 1.00 66.69 93 ALA A O 1
ATOM 720 N N . LEU A 1 94 ? 10.701 11.191 10.549 1.00 71.88 94 LEU A N 1
ATOM 721 C CA . LEU A 1 94 ? 11.930 10.673 9.943 1.00 71.88 94 LEU A CA 1
ATOM 722 C C . LEU A 1 94 ? 11.795 9.190 9.585 1.00 71.88 94 LEU A C 1
ATOM 724 O O . LEU A 1 94 ? 12.135 8.824 8.462 1.00 71.88 94 LEU A O 1
ATOM 728 N N . ASP A 1 95 ? 11.214 8.376 10.467 1.00 69.56 95 ASP A N 1
ATOM 729 C CA . ASP A 1 95 ? 10.965 6.952 10.229 1.00 69.56 95 ASP A CA 1
ATOM 730 C C . ASP A 1 95 ? 10.032 6.742 9.028 1.00 69.56 95 ASP A C 1
ATOM 732 O O . ASP A 1 95 ? 10.283 5.888 8.179 1.00 69.56 95 ASP A O 1
ATOM 736 N N . VAL A 1 96 ? 8.978 7.556 8.897 1.00 65.62 96 VAL A N 1
ATOM 737 C CA . VAL A 1 96 ? 8.054 7.515 7.753 1.00 65.62 96 VAL A CA 1
ATOM 738 C C . VAL A 1 96 ? 8.756 7.932 6.459 1.00 65.62 96 VAL A C 1
ATOM 740 O O . VAL A 1 96 ? 8.604 7.259 5.437 1.00 65.62 96 VAL A O 1
ATOM 743 N N . ILE A 1 97 ? 9.561 8.999 6.484 1.00 68.38 97 ILE A N 1
ATOM 744 C CA . ILE A 1 97 ? 10.329 9.457 5.316 1.00 68.38 97 ILE A CA 1
ATOM 745 C C . ILE A 1 97 ? 11.350 8.394 4.890 1.00 68.38 97 ILE A C 1
ATOM 747 O O . ILE A 1 97 ? 11.492 8.111 3.697 1.00 68.38 97 ILE A O 1
ATOM 751 N N . GLU A 1 98 ? 12.063 7.789 5.838 1.00 73.38 98 GLU A N 1
ATOM 752 C CA . GLU A 1 98 ? 13.018 6.716 5.564 1.00 73.38 98 GLU A CA 1
ATOM 753 C C . GLU A 1 98 ? 12.321 5.452 5.055 1.00 73.38 98 GLU A C 1
ATOM 755 O O . GLU A 1 98 ? 12.770 4.859 4.068 1.00 73.38 98 GLU A O 1
ATOM 760 N N . ALA A 1 99 ? 11.181 5.076 5.639 1.00 70.00 99 ALA A N 1
ATOM 761 C CA . ALA A 1 99 ? 10.370 3.956 5.176 1.00 70.00 99 ALA A CA 1
ATOM 762 C C . ALA A 1 99 ? 9.853 4.178 3.748 1.00 70.00 99 ALA A C 1
ATOM 764 O O . ALA A 1 99 ? 9.880 3.251 2.933 1.00 70.00 99 ALA A O 1
ATOM 765 N N . GLN A 1 100 ? 9.433 5.399 3.409 1.00 71.19 100 GLN A N 1
ATOM 766 C CA . GLN A 1 100 ? 8.948 5.723 2.070 1.00 71.19 100 GLN A CA 1
ATOM 767 C C . GLN A 1 100 ? 10.080 5.722 1.039 1.00 71.19 100 GLN A C 1
ATOM 769 O O . GLN A 1 100 ? 9.957 5.069 0.002 1.00 71.19 100 GLN A O 1
ATOM 774 N N . LYS A 1 101 ? 11.233 6.330 1.356 1.00 77.69 101 LYS A N 1
ATOM 775 C CA . LYS A 1 101 ? 12.440 6.231 0.516 1.00 77.69 101 LYS A CA 1
ATOM 776 C C . LYS A 1 101 ? 12.833 4.771 0.287 1.00 77.69 101 LYS A C 1
ATOM 778 O O . LYS A 1 101 ? 13.184 4.396 -0.831 1.00 77.69 101 LYS A O 1
ATOM 783 N N . CYS A 1 102 ? 12.735 3.928 1.316 1.00 78.69 102 CYS A N 1
ATOM 784 C CA . CYS A 1 102 ? 12.978 2.494 1.194 1.00 78.69 102 CYS A CA 1
ATOM 785 C C . CYS A 1 102 ? 11.971 1.803 0.262 1.00 78.69 102 CYS A C 1
ATOM 787 O O . CYS A 1 102 ? 12.387 0.980 -0.556 1.00 78.69 102 CYS A O 1
ATOM 789 N N . LYS A 1 103 ? 10.673 2.135 0.327 1.00 82.94 103 LYS A N 1
ATOM 790 C CA . LYS A 1 103 ? 9.649 1.590 -0.586 1.00 82.94 103 LYS A CA 1
ATOM 791 C C . LYS A 1 103 ? 9.922 1.974 -2.040 1.00 82.94 103 LYS A C 1
ATOM 793 O O . LYS A 1 103 ? 9.958 1.085 -2.893 1.00 82.94 103 LYS A O 1
ATOM 798 N N . ASP A 1 104 ? 10.202 3.245 -2.311 1.00 90.50 104 ASP A N 1
ATOM 799 C CA . ASP A 1 104 ? 10.482 3.728 -3.668 1.00 90.50 104 ASP A CA 1
ATOM 800 C C . ASP A 1 104 ? 11.744 3.066 -4.237 1.00 90.50 104 ASP A C 1
ATOM 802 O O . ASP A 1 104 ? 11.757 2.592 -5.376 1.00 90.50 104 ASP A O 1
ATOM 806 N N . LYS A 1 105 ? 12.798 2.933 -3.419 1.00 92.50 105 LYS A N 1
ATOM 807 C CA . LYS A 1 105 ? 14.021 2.217 -3.810 1.00 92.50 105 LYS A CA 1
ATOM 808 C C . LYS A 1 105 ? 13.767 0.732 -4.052 1.00 92.50 105 LYS A C 1
ATOM 810 O O . LYS A 1 105 ? 14.268 0.201 -5.039 1.00 92.50 105 LYS A O 1
ATOM 815 N N . ARG A 1 106 ? 12.959 0.056 -3.229 1.00 95.81 106 ARG A N 1
ATOM 816 C CA . ARG A 1 106 ? 12.575 -1.351 -3.458 1.00 95.81 106 ARG A CA 1
ATOM 817 C C . ARG A 1 106 ? 11.811 -1.528 -4.774 1.00 95.81 106 ARG A C 1
ATOM 819 O O . ARG A 1 106 ? 12.078 -2.484 -5.504 1.00 95.81 106 ARG A O 1
ATOM 826 N N . GLN A 1 107 ? 10.922 -0.597 -5.123 1.00 95.25 107 GLN A N 1
ATOM 827 C CA . GLN A 1 107 ? 10.233 -0.608 -6.417 1.00 95.25 107 GLN A CA 1
ATOM 828 C C . GLN A 1 107 ? 11.198 -0.367 -7.586 1.00 95.25 107 GLN A C 1
ATOM 830 O O . GLN A 1 107 ? 11.133 -1.088 -8.580 1.00 95.25 107 GLN A O 1
ATOM 835 N N . GLN A 1 108 ? 12.132 0.583 -7.465 1.00 96.12 108 GLN A N 1
ATOM 836 C CA . GLN A 1 108 ? 13.170 0.819 -8.479 1.00 96.12 108 GLN A CA 1
ATOM 837 C C . GLN A 1 108 ? 14.050 -0.419 -8.692 1.00 96.12 108 GLN A C 1
ATOM 839 O O . GLN A 1 108 ? 14.284 -0.812 -9.832 1.00 96.12 108 GLN A O 1
ATOM 844 N N . VAL A 1 109 ? 14.477 -1.080 -7.608 1.00 97.12 109 VAL A N 1
ATOM 845 C CA . VAL A 1 109 ? 15.211 -2.353 -7.677 1.00 97.12 109 VAL A CA 1
ATOM 846 C C . VAL A 1 109 ? 14.375 -3.417 -8.384 1.00 97.12 109 VAL A C 1
ATOM 848 O O . VAL A 1 109 ? 14.898 -4.122 -9.240 1.00 97.12 109 VAL A O 1
ATOM 851 N N . THR A 1 110 ? 13.083 -3.517 -8.066 1.00 97.50 110 THR A N 1
ATOM 852 C CA . THR A 1 110 ? 12.176 -4.490 -8.695 1.00 97.50 110 THR A CA 1
ATOM 853 C C . THR A 1 110 ? 12.080 -4.269 -10.203 1.00 97.50 110 THR A C 1
ATOM 855 O O . THR A 1 110 ? 12.294 -5.209 -10.962 1.00 97.50 110 THR A O 1
ATOM 858 N N . ARG A 1 111 ? 11.842 -3.026 -10.647 1.00 96.81 111 ARG A N 1
ATOM 859 C CA . ARG A 1 111 ? 11.789 -2.671 -12.078 1.00 96.81 111 ARG A CA 1
ATOM 860 C C . ARG A 1 111 ? 13.106 -2.976 -12.786 1.00 96.81 111 ARG A C 1
ATOM 862 O O . ARG A 1 111 ? 13.111 -3.511 -13.887 1.00 96.81 111 ARG A O 1
ATOM 869 N N . LEU A 1 112 ? 14.229 -2.671 -12.140 1.00 96.75 112 LEU A N 1
ATOM 870 C CA . LEU A 1 112 ? 15.551 -2.903 -12.710 1.00 96.75 112 LEU A CA 1
ATOM 871 C C . LEU A 1 112 ? 15.862 -4.407 -12.811 1.00 96.75 112 LEU A C 1
ATOM 873 O O . LEU A 1 112 ? 16.396 -4.845 -13.822 1.00 96.75 112 LEU A O 1
ATOM 877 N N . LEU A 1 113 ? 15.470 -5.217 -11.821 1.00 96.88 113 LEU A N 1
ATOM 878 C CA . LEU A 1 113 ? 15.627 -6.679 -11.847 1.00 96.88 113 LEU A CA 1
ATOM 879 C C . LEU A 1 113 ? 14.656 -7.399 -12.793 1.00 96.88 113 LEU A C 1
ATOM 881 O O . LEU A 1 113 ? 14.906 -8.550 -13.127 1.00 96.88 113 LEU A O 1
ATOM 885 N N . GLN A 1 114 ? 13.573 -6.763 -13.239 1.00 95.50 114 GLN A N 1
ATOM 886 C CA . GLN A 1 114 ? 12.719 -7.319 -14.296 1.00 95.50 114 GLN A CA 1
ATOM 887 C C . GLN A 1 114 ? 13.398 -7.277 -15.672 1.00 95.50 114 GLN A C 1
ATOM 889 O O . GLN A 1 114 ? 13.041 -8.053 -16.555 1.00 95.50 114 GLN A O 1
ATOM 894 N N . ASN A 1 115 ? 14.401 -6.414 -15.859 1.00 95.94 115 ASN A N 1
ATOM 895 C CA . ASN A 1 115 ? 15.209 -6.402 -17.070 1.00 95.94 115 ASN A CA 1
ATOM 896 C C . ASN A 1 115 ? 16.277 -7.512 -17.007 1.00 95.94 115 ASN A C 1
ATOM 898 O O . ASN A 1 115 ? 17.121 -7.540 -16.105 1.00 95.94 115 ASN A O 1
ATOM 902 N N . SER A 1 116 ? 16.254 -8.411 -17.997 1.00 92.75 116 SER A N 1
ATOM 903 C CA . SER A 1 116 ? 17.127 -9.588 -18.099 1.00 92.75 116 SER A CA 1
ATOM 904 C C . SER A 1 116 ? 18.618 -9.269 -18.014 1.00 92.75 116 SER A C 1
ATOM 906 O O . SER A 1 116 ? 19.391 -10.087 -17.505 1.00 92.75 116 SER A O 1
ATOM 908 N N . ASP A 1 117 ? 19.027 -8.082 -18.462 1.00 94.06 117 ASP A N 1
ATOM 909 C CA . ASP A 1 117 ? 20.432 -7.682 -18.469 1.00 94.06 117 ASP A CA 1
ATOM 910 C C . ASP A 1 117 ? 20.955 -7.462 -17.053 1.00 94.06 117 ASP A C 1
ATOM 912 O O . ASP A 1 117 ? 22.051 -7.911 -16.713 1.00 94.06 117 ASP A O 1
ATOM 916 N N . PHE A 1 118 ? 20.145 -6.844 -16.192 1.00 96.00 118 PHE A N 1
ATOM 917 C CA . PHE A 1 118 ? 20.538 -6.494 -14.831 1.00 96.00 118 PHE A CA 1
ATOM 918 C C . PHE A 1 118 ? 20.392 -7.642 -13.835 1.00 96.00 118 PHE A C 1
ATOM 920 O O . PHE A 1 118 ? 21.038 -7.626 -12.783 1.00 96.00 118 PHE A O 1
ATOM 927 N N . VAL A 1 119 ? 19.615 -8.682 -14.150 1.00 95.94 119 VAL A N 1
ATOM 928 C CA . VAL A 1 119 ? 19.535 -9.878 -13.294 1.00 95.94 119 VAL A CA 1
ATOM 929 C C . VAL A 1 119 ? 20.920 -10.494 -13.085 1.00 95.94 119 VAL A C 1
ATOM 931 O O . VAL A 1 119 ? 21.263 -10.916 -11.978 1.00 95.94 119 VAL A O 1
ATOM 934 N N . ARG A 1 120 ? 21.761 -10.468 -14.125 1.00 95.94 120 ARG A N 1
ATOM 935 C CA . ARG A 1 120 ? 23.129 -10.990 -14.066 1.00 95.94 120 ARG A CA 1
ATOM 936 C C . ARG A 1 120 ? 24.082 -10.095 -13.277 1.00 95.94 120 ARG A C 1
ATOM 938 O O . ARG A 1 120 ? 25.173 -10.545 -12.954 1.00 95.94 120 ARG A O 1
ATOM 945 N N . TRP A 1 121 ? 23.723 -8.860 -12.937 1.00 96.81 121 TRP A N 1
ATOM 946 C CA . TRP A 1 121 ? 24.616 -7.950 -12.216 1.00 96.81 121 TRP A CA 1
ATOM 947 C C . TRP A 1 121 ? 24.672 -8.257 -10.717 1.00 96.81 121 TRP A C 1
ATOM 949 O O . TRP A 1 121 ? 23.715 -8.740 -10.100 1.00 96.81 121 TRP A O 1
ATOM 959 N N . SER A 1 122 ? 25.815 -7.970 -10.095 1.00 96.62 122 SER A N 1
ATOM 960 C CA . SER A 1 122 ? 25.990 -8.120 -8.650 1.00 96.62 122 SER A CA 1
ATOM 961 C C . SER A 1 122 ? 25.127 -7.121 -7.867 1.00 96.62 122 SER A C 1
ATOM 963 O O . SER A 1 122 ? 24.911 -5.991 -8.304 1.00 96.62 122 SER A O 1
ATOM 965 N N . ASN A 1 123 ? 24.682 -7.511 -6.663 1.00 97.19 123 ASN A N 1
ATOM 966 C CA . ASN A 1 123 ? 23.863 -6.642 -5.804 1.00 97.19 123 ASN A CA 1
ATOM 967 C C . ASN A 1 123 ? 24.554 -5.302 -5.508 1.00 97.19 123 ASN A C 1
ATOM 969 O O . ASN A 1 123 ? 23.882 -4.290 -5.352 1.00 97.19 123 ASN A O 1
ATOM 973 N N . ARG A 1 124 ? 25.893 -5.291 -5.426 1.00 96.06 124 ARG A N 1
ATOM 974 C CA . ARG A 1 124 ? 26.677 -4.082 -5.145 1.00 96.06 124 ARG A CA 1
ATOM 975 C C . ARG A 1 124 ? 26.664 -3.095 -6.306 1.00 96.06 124 ARG A C 1
ATOM 977 O O . ARG A 1 124 ? 26.571 -1.902 -6.058 1.00 96.06 124 ARG A O 1
ATOM 984 N N . GLU A 1 125 ? 26.739 -3.572 -7.546 1.00 96.75 125 GLU A N 1
ATOM 985 C CA . GLU A 1 125 ? 26.690 -2.674 -8.706 1.00 96.75 125 GLU A CA 1
ATOM 986 C C . GLU A 1 125 ? 25.287 -2.094 -8.896 1.00 96.75 125 GLU A C 1
ATOM 988 O O . GLU A 1 125 ? 25.143 -0.890 -9.076 1.00 96.75 125 GLU A O 1
ATOM 993 N N . ILE A 1 126 ? 24.243 -2.909 -8.724 1.00 96.94 126 ILE A N 1
ATOM 994 C CA . ILE A 1 126 ? 22.857 -2.412 -8.741 1.00 96.94 126 ILE A CA 1
ATOM 995 C C . ILE A 1 126 ? 22.629 -1.381 -7.627 1.00 96.94 126 ILE A C 1
ATOM 997 O O . ILE A 1 126 ? 22.022 -0.336 -7.857 1.00 96.94 126 ILE A O 1
ATOM 1001 N N . ALA A 1 127 ? 23.158 -1.643 -6.431 1.00 96.56 127 ALA A N 1
ATOM 1002 C CA . ALA A 1 127 ? 23.099 -0.721 -5.304 1.00 96.56 127 ALA A CA 1
ATOM 1003 C C . ALA A 1 127 ? 23.784 0.624 -5.601 1.00 96.56 127 ALA A C 1
ATOM 1005 O O . ALA A 1 127 ? 23.225 1.665 -5.260 1.00 96.56 127 ALA A O 1
ATOM 1006 N N . LYS A 1 128 ? 24.944 0.618 -6.278 1.00 95.88 128 LYS A N 1
ATOM 1007 C CA . LYS A 1 128 ? 25.624 1.844 -6.732 1.00 95.88 128 LYS A CA 1
ATOM 1008 C C . LYS A 1 128 ? 24.790 2.616 -7.754 1.00 95.88 128 LYS A C 1
ATOM 1010 O O . LYS A 1 128 ? 24.639 3.820 -7.593 1.00 95.88 128 LYS A O 1
ATOM 1015 N N . ILE A 1 129 ? 24.229 1.932 -8.756 1.00 95.38 129 ILE A N 1
ATOM 1016 C CA . ILE A 1 129 ? 23.402 2.556 -9.806 1.00 95.38 129 ILE A CA 1
ATOM 1017 C C . ILE A 1 129 ? 22.180 3.250 -9.193 1.00 95.38 129 ILE A C 1
ATOM 1019 O O . ILE A 1 129 ? 21.850 4.373 -9.560 1.00 95.38 129 ILE A O 1
ATOM 1023 N N . LEU A 1 130 ? 21.518 2.596 -8.238 1.00 94.44 130 LEU A N 1
ATOM 1024 C CA . LEU A 1 130 ? 20.287 3.107 -7.634 1.00 94.44 130 LEU A CA 1
ATOM 1025 C C . LEU A 1 130 ? 20.515 3.979 -6.392 1.00 94.44 130 LEU A C 1
ATOM 1027 O O . LEU A 1 130 ? 19.552 4.540 -5.869 1.00 94.44 130 LEU A O 1
ATOM 1031 N N . GLY A 1 131 ? 21.746 4.086 -5.885 1.00 93.44 131 GLY A N 1
ATOM 1032 C CA . GLY A 1 131 ? 22.046 4.793 -4.638 1.00 93.44 131 GLY A CA 1
ATOM 1033 C C . GLY A 1 131 ? 21.301 4.210 -3.430 1.00 93.44 131 GLY A C 1
ATOM 1034 O O . GLY A 1 131 ? 20.680 4.950 -2.671 1.00 93.44 131 GLY A O 1
ATOM 1035 N N . CYS A 1 132 ? 21.297 2.883 -3.280 1.00 94.50 132 CYS A N 1
ATOM 1036 C CA . CYS A 1 132 ? 20.685 2.188 -2.140 1.00 94.50 132 CYS A CA 1
ATOM 1037 C C . CYS A 1 132 ? 21.652 1.171 -1.517 1.00 94.50 132 CYS A C 1
ATOM 1039 O O . CYS A 1 132 ? 22.747 0.947 -2.028 1.00 94.50 132 CYS A O 1
ATOM 1041 N N . SER A 1 133 ? 21.284 0.558 -0.390 1.00 94.94 133 SER A N 1
ATOM 1042 C CA . SER A 1 133 ? 22.110 -0.483 0.224 1.00 94.94 133 SER A CA 1
ATOM 1043 C C . SER A 1 133 ? 22.021 -1.799 -0.561 1.00 94.94 133 SER A C 1
ATOM 1045 O O . SER A 1 133 ? 20.968 -2.209 -1.053 1.00 94.94 133 SER A O 1
ATOM 1047 N N . HIS A 1 134 ? 23.142 -2.517 -0.651 1.00 95.88 134 HIS A N 1
ATOM 1048 C CA . HIS A 1 134 ? 23.188 -3.834 -1.295 1.00 95.88 134 HIS A CA 1
ATOM 1049 C C . HIS A 1 134 ? 22.356 -4.898 -0.558 1.00 95.88 134 HIS A C 1
ATOM 1051 O O . HIS A 1 134 ? 22.004 -5.909 -1.167 1.00 95.88 134 HIS A O 1
ATOM 1057 N N . THR A 1 135 ? 22.039 -4.679 0.724 1.00 96.00 135 THR A N 1
ATOM 1058 C CA . THR A 1 135 ? 21.126 -5.515 1.515 1.00 96.00 135 THR A CA 1
ATOM 1059 C C . THR A 1 135 ? 19.694 -5.387 1.008 1.00 96.00 135 THR A C 1
ATOM 1061 O O . THR A 1 135 ? 19.087 -6.409 0.709 1.00 96.00 135 THR A O 1
ATOM 1064 N N . THR A 1 136 ? 19.206 -4.166 0.761 1.00 95.12 136 THR A N 1
ATOM 1065 C CA . THR A 1 136 ? 17.885 -3.929 0.155 1.00 95.12 136 THR A CA 1
ATOM 1066 C C . THR A 1 136 ? 17.775 -4.593 -1.216 1.00 95.12 136 THR A C 1
ATOM 1068 O O . THR A 1 136 ? 16.772 -5.238 -1.514 1.00 95.12 136 THR A O 1
ATOM 1071 N N . VAL A 1 137 ? 18.827 -4.508 -2.041 1.00 97.25 137 VAL A N 1
ATOM 1072 C CA . VAL A 1 137 ? 18.865 -5.212 -3.335 1.00 97.25 137 VAL A CA 1
ATOM 1073 C C . VAL A 1 137 ? 18.797 -6.728 -3.150 1.00 97.25 137 VAL A C 1
ATOM 1075 O O . VAL A 1 137 ? 18.096 -7.407 -3.896 1.00 97.25 137 VAL A O 1
ATOM 1078 N N . ASN A 1 138 ? 19.515 -7.266 -2.160 1.00 96.69 138 ASN A N 1
ATOM 1079 C CA . ASN A 1 138 ? 19.521 -8.695 -1.863 1.00 96.69 138 ASN A CA 1
ATOM 1080 C C . ASN A 1 138 ? 18.150 -9.198 -1.399 1.00 96.69 138 ASN A C 1
ATOM 1082 O O . ASN A 1 138 ? 17.697 -10.227 -1.881 1.00 96.69 138 ASN A O 1
ATOM 1086 N N . GLU A 1 139 ? 17.491 -8.468 -0.500 1.00 96.81 139 GLU A N 1
ATOM 1087 C CA . GLU A 1 139 ? 16.148 -8.789 -0.008 1.00 96.81 139 GLU A CA 1
ATOM 1088 C C . GLU A 1 139 ? 15.133 -8.830 -1.150 1.00 96.81 139 GLU A C 1
ATOM 1090 O O . GLU A 1 139 ? 14.445 -9.834 -1.324 1.00 96.81 139 GLU A O 1
ATOM 1095 N N . VAL A 1 140 ? 15.087 -7.776 -1.974 1.00 97.44 140 VAL A N 1
ATOM 1096 C CA . VAL A 1 140 ? 14.167 -7.706 -3.120 1.00 97.44 140 VAL A CA 1
ATOM 1097 C C . VAL A 1 140 ? 14.463 -8.818 -4.121 1.00 97.44 140 VAL A C 1
ATOM 1099 O O . VAL A 1 140 ? 13.543 -9.477 -4.594 1.00 97.44 140 VAL A O 1
ATOM 1102 N N . ARG A 1 141 ? 15.740 -9.076 -4.424 1.00 97.62 141 ARG A N 1
ATOM 1103 C CA . ARG A 1 141 ? 16.127 -10.157 -5.336 1.00 97.62 141 ARG A CA 1
ATOM 1104 C C . ARG A 1 141 ? 15.715 -11.526 -4.799 1.00 97.62 141 ARG A C 1
ATOM 1106 O O . ARG A 1 141 ? 15.116 -12.287 -5.545 1.00 97.62 141 ARG A O 1
ATOM 1113 N N . ASN A 1 142 ? 15.981 -11.821 -3.527 1.00 96.62 142 ASN A N 1
ATOM 1114 C CA . ASN A 1 142 ? 15.589 -13.086 -2.903 1.00 96.62 142 ASN A CA 1
ATOM 1115 C C . ASN A 1 142 ? 14.067 -13.268 -2.906 1.00 96.62 142 ASN A C 1
ATOM 1117 O O . ASN A 1 142 ? 13.589 -14.370 -3.166 1.00 96.62 142 ASN A O 1
ATOM 1121 N N . GLN A 1 143 ? 13.310 -12.193 -2.663 1.00 96.88 143 GLN A N 1
ATOM 1122 C CA . GLN A 1 143 ? 11.853 -12.222 -2.767 1.00 96.88 143 GLN A CA 1
ATOM 1123 C C . GLN A 1 143 ? 11.409 -12.555 -4.198 1.00 96.88 143 GLN A C 1
ATOM 1125 O O . GLN A 1 143 ? 10.595 -13.449 -4.393 1.00 96.88 143 GLN A O 1
ATOM 1130 N N . LEU A 1 144 ? 11.981 -11.897 -5.212 1.00 96.81 144 LEU A N 1
ATOM 1131 C CA . LEU A 1 144 ? 11.642 -12.151 -6.617 1.00 96.81 144 LEU A CA 1
ATOM 1132 C C . LEU A 1 144 ? 12.069 -13.543 -7.107 1.00 96.81 144 LEU A C 1
ATOM 1134 O O . LEU A 1 144 ? 11.370 -14.132 -7.928 1.00 96.81 144 LEU A O 1
ATOM 1138 N N . GLU A 1 145 ? 13.195 -14.068 -6.620 1.00 95.69 145 GLU A N 1
ATOM 1139 C CA . GLU A 1 145 ? 13.640 -15.441 -6.888 1.00 95.69 145 GLU A CA 1
ATOM 1140 C C . GLU A 1 145 ? 12.686 -16.460 -6.235 1.00 95.69 145 GLU A C 1
ATOM 1142 O O . GLU A 1 145 ? 12.319 -17.444 -6.870 1.00 95.69 145 GLU A O 1
ATOM 1147 N N . THR A 1 146 ? 12.224 -16.198 -5.005 1.00 96.81 146 THR A N 1
ATOM 1148 C CA . THR A 1 146 ? 11.247 -17.049 -4.291 1.00 96.81 146 THR A CA 1
ATOM 1149 C C . THR A 1 146 ? 9.886 -17.055 -4.991 1.00 96.81 146 THR A C 1
ATOM 1151 O O . THR A 1 146 ? 9.268 -18.106 -5.135 1.00 96.81 146 THR A O 1
ATOM 1154 N N . ASP A 1 147 ? 9.452 -15.899 -5.496 1.00 96.75 147 ASP A N 1
ATOM 1155 C CA . ASP A 1 147 ? 8.228 -15.748 -6.288 1.00 96.75 147 ASP A CA 1
ATOM 1156 C C . ASP A 1 147 ? 8.356 -16.330 -7.718 1.00 96.75 147 ASP A C 1
ATOM 1158 O O . ASP A 1 147 ? 7.408 -16.236 -8.498 1.00 96.75 147 ASP A O 1
ATOM 1162 N N . ASN A 1 148 ? 9.519 -16.876 -8.108 1.00 95.94 148 ASN A N 1
ATOM 1163 C CA . ASN A 1 148 ? 9.854 -17.304 -9.477 1.00 95.94 148 ASN A CA 1
ATOM 1164 C C . ASN A 1 148 ? 9.706 -16.204 -10.551 1.00 95.94 148 ASN A C 1
ATOM 1166 O O . ASN A 1 148 ? 9.551 -16.495 -11.737 1.00 95.94 148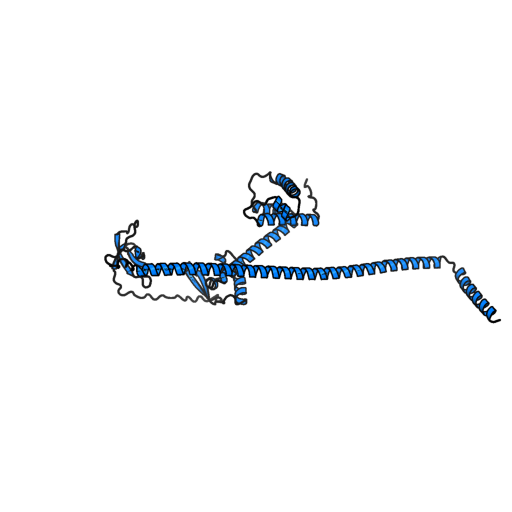 ASN A O 1
ATOM 1170 N N . LYS A 1 149 ? 9.777 -14.927 -10.160 1.00 96.00 149 LYS A N 1
ATOM 1171 C CA . LYS A 1 149 ? 9.731 -13.778 -11.083 1.00 96.00 149 LYS A CA 1
ATOM 1172 C C . LYS A 1 149 ? 11.087 -13.491 -11.724 1.00 96.00 149 LYS A C 1
ATOM 1174 O O . LYS A 1 149 ? 11.148 -12.846 -12.766 1.00 96.00 149 LYS A O 1
ATOM 1179 N N . VAL A 1 150 ? 12.172 -13.939 -11.094 1.00 95.81 150 VAL A N 1
ATOM 1180 C CA . VAL A 1 150 ? 13.549 -13.761 -11.566 1.00 95.81 150 VAL A CA 1
ATOM 1181 C C . VAL A 1 150 ? 14.288 -15.095 -11.475 1.00 95.81 150 VAL A C 1
ATOM 1183 O O . VAL A 1 150 ? 14.234 -15.773 -10.453 1.00 95.81 150 VAL A O 1
ATOM 1186 N N . ILE A 1 151 ? 14.996 -15.474 -12.544 1.00 94.19 151 ILE A N 1
ATOM 1187 C CA . ILE A 1 151 ? 15.789 -16.711 -12.590 1.00 94.19 151 ILE A CA 1
ATOM 1188 C C . ILE A 1 151 ? 17.038 -16.548 -11.719 1.00 94.19 151 ILE A C 1
ATOM 1190 O O . ILE A 1 151 ? 17.783 -15.576 -11.855 1.00 94.19 151 ILE A O 1
ATOM 1194 N N . LYS A 1 152 ? 17.305 -17.532 -10.858 1.00 94.50 152 LYS A N 1
ATOM 1195 C CA . LYS A 1 152 ? 18.522 -17.579 -10.046 1.00 94.50 152 LYS A CA 1
ATOM 1196 C C . LYS A 1 152 ? 19.731 -17.946 -10.912 1.00 94.50 152 LYS A C 1
ATOM 1198 O O . LYS A 1 152 ? 19.790 -19.034 -11.477 1.00 94.50 152 LYS A O 1
ATOM 1203 N N . PHE A 1 153 ? 20.719 -17.055 -10.988 1.00 92.31 153 PHE A N 1
ATOM 1204 C CA . PHE A 1 153 ? 21.975 -17.297 -11.709 1.00 92.31 153 PHE A CA 1
ATOM 1205 C C . PHE A 1 153 ? 23.098 -17.694 -10.755 1.00 92.31 153 PHE A C 1
ATOM 1207 O O . PHE A 1 153 ? 23.263 -17.079 -9.708 1.00 92.31 153 PHE A O 1
ATOM 1214 N N . GLU A 1 154 ? 23.929 -18.660 -11.148 1.00 93.69 154 GLU A N 1
ATOM 1215 C CA . GLU A 1 154 ? 25.125 -19.042 -10.382 1.00 93.69 154 GLU A CA 1
ATOM 1216 C C . GLU A 1 154 ? 26.280 -18.049 -10.530 1.00 93.69 154 GLU A C 1
ATOM 1218 O O . GLU A 1 154 ? 27.149 -17.984 -9.664 1.00 93.69 154 GLU A O 1
ATOM 1223 N N . ARG A 1 155 ? 26.322 -17.287 -11.629 1.00 93.88 155 ARG A N 1
ATOM 1224 C CA . ARG A 1 155 ? 27.377 -16.311 -11.925 1.00 93.88 155 ARG A CA 1
ATOM 1225 C C . ARG A 1 155 ? 26.798 -14.908 -11.998 1.00 93.88 155 ARG A C 1
ATOM 1227 O O . ARG A 1 155 ? 25.722 -14.713 -12.558 1.00 93.88 155 ARG A O 1
ATOM 1234 N N . ARG A 1 156 ? 27.520 -13.934 -11.439 1.00 93.25 156 ARG A N 1
ATOM 1235 C CA . ARG A 1 156 ? 27.150 -12.515 -11.486 1.00 93.25 156 ARG A CA 1
ATOM 1236 C C . ARG A 1 156 ? 28.280 -11.656 -12.047 1.00 93.25 156 ARG A C 1
ATOM 1238 O O . ARG A 1 156 ? 29.444 -11.828 -11.681 1.00 93.25 156 ARG A O 1
ATOM 1245 N N . LYS A 1 157 ? 27.899 -10.710 -12.899 1.00 95.00 157 LYS A N 1
ATOM 1246 C CA . LYS A 1 157 ? 28.717 -9.650 -13.484 1.00 95.00 157 LYS A CA 1
ATOM 1247 C C . LYS A 1 157 ? 29.024 -8.586 -12.433 1.00 95.00 157 LYS A C 1
ATOM 1249 O O . LYS A 1 157 ? 28.148 -8.173 -11.666 1.00 95.00 157 LYS A O 1
ATOM 1254 N N . HIS A 1 158 ? 30.270 -8.144 -12.379 1.00 93.81 158 HIS A N 1
ATOM 1255 C CA . HIS A 1 158 ? 30.706 -6.999 -11.585 1.00 93.81 158 HIS A CA 1
ATOM 1256 C C . HIS A 1 158 ? 31.802 -6.244 -12.332 1.00 93.81 158 HIS A C 1
ATOM 1258 O O . HIS A 1 158 ? 32.506 -6.822 -13.158 1.00 93.81 158 HIS A O 1
ATOM 1264 N N . ILE A 1 159 ? 31.947 -4.957 -12.031 1.00 93.00 159 ILE A N 1
ATOM 1265 C CA . ILE A 1 159 ? 32.988 -4.118 -12.618 1.00 93.00 159 ILE A CA 1
ATOM 1266 C C . ILE A 1 159 ? 34.187 -4.128 -11.667 1.00 93.00 159 ILE A C 1
ATOM 1268 O O . ILE A 1 159 ? 34.091 -3.661 -10.531 1.00 93.00 159 ILE A O 1
ATOM 1272 N N . GLN A 1 160 ? 35.320 -4.662 -12.121 1.00 91.94 160 GLN A N 1
ATOM 1273 C CA . GLN A 1 160 ? 36.591 -4.630 -11.400 1.00 91.94 160 GLN A CA 1
ATOM 1274 C C . GLN A 1 160 ? 37.623 -3.909 -12.270 1.00 91.94 160 GLN A C 1
ATOM 1276 O O . GLN A 1 160 ? 37.912 -4.340 -13.382 1.00 91.94 160 GLN A O 1
ATOM 1281 N N . ASN A 1 161 ? 38.163 -2.790 -11.777 1.00 91.62 161 ASN A N 1
ATOM 1282 C CA . ASN A 1 161 ? 39.130 -1.956 -12.506 1.00 91.62 161 ASN A CA 1
ATOM 1283 C C . ASN A 1 161 ? 38.645 -1.547 -13.915 1.00 91.62 161 ASN A C 1
ATOM 1285 O O . ASN A 1 161 ? 39.401 -1.604 -14.881 1.00 91.62 161 ASN A O 1
ATOM 1289 N N . GLY A 1 162 ? 37.359 -1.199 -14.045 1.00 91.06 162 GLY A N 1
ATOM 1290 C CA . GLY A 1 162 ? 36.747 -0.796 -15.318 1.00 91.06 162 GLY A CA 1
ATOM 1291 C C . GLY A 1 162 ? 36.475 -1.939 -16.304 1.00 91.06 162 GLY A C 1
ATOM 1292 O O . GLY A 1 162 ? 35.919 -1.688 -17.368 1.00 91.06 162 GLY A O 1
ATOM 1293 N N . LYS A 1 163 ? 36.822 -3.186 -15.963 1.00 92.88 163 LYS A N 1
ATOM 1294 C CA . LYS A 1 163 ? 36.518 -4.371 -16.773 1.00 92.88 163 LYS A CA 1
ATOM 1295 C C . LYS A 1 163 ? 35.362 -5.156 -16.164 1.00 92.88 163 LYS A C 1
ATOM 1297 O O . LYS A 1 163 ? 35.266 -5.301 -14.945 1.00 92.88 163 LYS A O 1
ATOM 1302 N N . GLU A 1 164 ? 34.490 -5.667 -17.024 1.00 93.56 164 GLU A N 1
ATOM 1303 C CA . GLU A 1 164 ? 33.407 -6.561 -16.630 1.00 93.56 164 GLU A CA 1
ATOM 1304 C C . GLU A 1 164 ? 33.970 -7.960 -16.360 1.00 93.56 164 GLU A C 1
ATOM 1306 O O . GLU A 1 164 ? 34.630 -8.557 -17.209 1.00 93.56 164 GLU A O 1
ATOM 1311 N N . VAL A 1 165 ? 33.734 -8.475 -15.157 1.00 94.69 165 VAL A N 1
ATOM 1312 C CA . VAL A 1 165 ? 34.184 -9.801 -14.731 1.00 94.69 165 VAL A CA 1
ATOM 1313 C C . VAL A 1 165 ? 32.989 -10.570 -14.174 1.00 94.69 165 VAL A C 1
ATOM 1315 O O . VAL A 1 165 ? 32.172 -10.029 -13.425 1.00 94.69 165 VAL A O 1
ATOM 1318 N N . GLU A 1 166 ? 32.883 -11.857 -14.491 1.00 94.00 166 GLU A N 1
ATOM 1319 C CA . GLU A 1 166 ? 31.871 -12.746 -13.916 1.00 94.00 166 GLU A CA 1
ATOM 1320 C C . GLU A 1 166 ? 32.458 -13.582 -12.773 1.00 94.00 166 GLU A C 1
ATOM 1322 O O . GLU A 1 166 ? 33.507 -14.206 -12.918 1.00 94.00 166 GLU A O 1
ATOM 1327 N N . ARG A 1 167 ? 31.773 -13.628 -11.624 1.00 91.44 167 ARG A N 1
ATOM 1328 C CA . ARG A 1 167 ? 32.140 -14.491 -10.485 1.00 91.44 167 ARG A CA 1
ATOM 1329 C C . ARG A 1 167 ? 31.000 -15.430 -10.122 1.00 91.44 167 ARG A C 1
ATOM 1331 O O . ARG A 1 167 ? 29.839 -15.021 -10.131 1.00 91.44 167 ARG A O 1
ATOM 1338 N N . LYS A 1 168 ? 31.336 -16.670 -9.753 1.00 91.56 168 LYS A N 1
ATOM 1339 C CA . LYS A 1 168 ? 30.382 -17.612 -9.153 1.00 91.56 168 LYS A CA 1
ATOM 1340 C C . LYS A 1 168 ? 29.963 -17.132 -7.758 1.00 91.56 168 LYS A C 1
ATOM 1342 O O . LYS A 1 168 ? 30.805 -16.731 -6.956 1.00 91.56 168 LYS A O 1
ATOM 1347 N N . ILE A 1 169 ? 28.669 -17.178 -7.469 1.00 83.94 169 ILE A N 1
ATOM 1348 C CA . ILE A 1 169 ? 28.097 -16.879 -6.155 1.00 83.94 169 ILE A CA 1
ATOM 1349 C C . ILE A 1 169 ? 28.405 -18.056 -5.222 1.00 83.94 169 ILE A C 1
ATOM 1351 O O . ILE A 1 169 ? 28.131 -19.199 -5.569 1.00 83.94 169 ILE A O 1
ATOM 1355 N N . GLY A 1 170 ? 28.955 -17.785 -4.038 1.00 73.12 170 GLY A N 1
ATOM 1356 C CA . GLY A 1 170 ? 29.120 -18.795 -2.982 1.00 73.12 170 GLY A CA 1
ATOM 1357 C C . GLY A 1 170 ? 30.500 -19.448 -2.876 1.00 73.12 170 GLY A C 1
ATOM 1358 O O . GLY A 1 170 ? 30.726 -20.193 -1.932 1.00 73.12 170 GLY A O 1
ATOM 1359 N N . VAL A 1 171 ? 31.455 -19.135 -3.759 1.00 54.19 171 VAL A N 1
ATOM 1360 C CA . VAL A 1 171 ? 32.852 -19.586 -3.601 1.00 54.19 171 VAL A CA 1
ATOM 1361 C C . VAL A 1 171 ? 33.682 -18.457 -2.993 1.00 54.19 171 VAL A C 1
ATOM 1363 O O . VAL A 1 171 ? 34.488 -17.806 -3.655 1.00 54.19 171 VAL A O 1
ATOM 1366 N N . SER A 1 172 ? 33.450 -18.171 -1.714 1.00 48.50 172 SER A N 1
ATOM 1367 C CA . SER A 1 172 ? 34.386 -17.377 -0.920 1.00 48.50 172 SER A CA 1
ATOM 1368 C C . SER A 1 172 ? 35.556 -18.279 -0.524 1.00 48.50 172 SER A C 1
ATOM 1370 O O . SER A 1 172 ? 35.475 -18.961 0.493 1.00 48.50 172 SER A O 1
ATOM 1372 N N . GLY A 1 173 ? 36.624 -18.324 -1.328 1.00 48.53 173 GLY A N 1
ATOM 1373 C CA . GLY A 1 173 ? 37.898 -18.866 -0.832 1.00 48.53 173 GLY A CA 1
ATOM 1374 C C . GLY A 1 173 ? 38.847 -19.553 -1.808 1.00 48.53 173 GLY A C 1
ATOM 1375 O O . GLY A 1 173 ? 39.957 -19.859 -1.398 1.00 48.53 173 GLY A O 1
ATOM 1376 N N . GLN A 1 174 ? 38.496 -19.773 -3.076 1.00 46.66 174 GLN A N 1
ATOM 1377 C CA . GLN A 1 174 ? 39.465 -20.282 -4.055 1.00 46.66 174 GLN A CA 1
ATOM 1378 C C . GLN A 1 174 ? 39.487 -19.377 -5.281 1.00 46.66 174 GLN A C 1
ATOM 1380 O O . GLN A 1 174 ? 38.598 -19.422 -6.131 1.00 46.66 174 GLN A O 1
ATOM 1385 N N . GLN A 1 175 ? 40.507 -18.518 -5.341 1.00 46.22 175 GLN A N 1
ATOM 1386 C CA . GLN A 1 175 ? 40.934 -17.867 -6.574 1.00 46.22 175 GLN A CA 1
ATOM 1387 C C . GLN A 1 175 ? 41.320 -18.964 -7.572 1.00 46.22 175 GLN A C 1
ATOM 1389 O O . GLN A 1 175 ? 42.448 -19.439 -7.581 1.00 46.22 175 GLN A O 1
ATOM 1394 N N . MET A 1 176 ? 40.377 -19.398 -8.405 1.00 44.34 176 MET A N 1
ATOM 1395 C CA . MET A 1 176 ? 40.738 -19.985 -9.687 1.00 44.34 176 MET A CA 1
ATOM 1396 C C . MET A 1 176 ? 40.934 -18.821 -10.649 1.00 44.34 176 MET A C 1
ATOM 1398 O O . MET A 1 176 ? 39.971 -18.254 -11.166 1.00 44.34 176 MET A O 1
ATOM 1402 N N . GLU A 1 177 ? 42.193 -18.435 -10.835 1.00 42.22 177 GLU A N 1
ATOM 1403 C CA . GLU A 1 177 ? 42.632 -17.622 -11.962 1.00 42.22 177 GLU A CA 1
ATOM 1404 C C . GLU A 1 177 ? 42.370 -18.406 -13.253 1.00 42.22 177 GLU A C 1
ATOM 1406 O O . GLU A 1 177 ? 43.243 -19.069 -13.801 1.00 42.22 177 GLU A O 1
ATOM 1411 N N . THR A 1 178 ? 41.142 -18.358 -13.768 1.00 43.97 178 THR A N 1
ATOM 1412 C CA . THR A 1 178 ? 40.907 -18.680 -15.176 1.00 43.97 178 THR A CA 1
ATOM 1413 C C . THR A 1 178 ? 41.356 -17.480 -15.997 1.00 43.97 178 THR A C 1
ATOM 1415 O O . THR A 1 178 ? 40.538 -16.692 -16.475 1.00 43.97 178 THR A O 1
ATOM 1418 N N . SER A 1 179 ? 42.674 -17.320 -16.108 1.00 35.75 179 SER A N 1
ATOM 1419 C CA . SER A 1 179 ? 43.297 -16.510 -17.146 1.00 35.75 179 SER A CA 1
ATOM 1420 C C . SER A 1 179 ? 42.916 -17.128 -18.486 1.00 35.75 179 SER A C 1
ATOM 1422 O O . SER A 1 179 ? 43.478 -18.136 -18.906 1.00 35.75 179 SER A O 1
ATOM 1424 N N . PHE A 1 180 ? 41.911 -16.548 -19.143 1.00 35.56 180 PHE A N 1
ATOM 1425 C CA . PHE A 1 180 ? 41.663 -16.786 -20.558 1.00 35.56 180 PHE A CA 1
ATOM 1426 C C . PHE A 1 180 ? 42.858 -16.205 -21.319 1.00 35.56 180 PHE A C 1
ATOM 1428 O O . PHE A 1 180 ? 42.937 -15.005 -21.578 1.00 35.56 180 PHE A O 1
ATOM 1435 N N . HIS A 1 181 ? 43.834 -17.065 -21.588 1.00 38.22 181 HIS A N 1
ATOM 1436 C CA . HIS A 1 181 ? 44.976 -16.765 -22.431 1.00 38.22 181 HIS A CA 1
ATOM 1437 C C . HIS A 1 181 ? 44.461 -16.736 -23.876 1.00 38.22 181 HIS A C 1
ATOM 1439 O O . HIS A 1 181 ? 44.227 -17.778 -24.488 1.00 38.22 181 HIS A O 1
ATOM 1445 N N . LEU A 1 182 ? 44.185 -15.534 -24.386 1.00 38.00 182 LEU A N 1
ATOM 1446 C CA . LEU A 1 182 ? 44.019 -15.307 -25.817 1.00 38.00 182 LEU A CA 1
ATOM 1447 C C . LEU A 1 182 ? 45.351 -15.678 -26.466 1.00 38.00 182 LEU A C 1
ATOM 1449 O O . LEU A 1 182 ? 46.352 -15.006 -26.250 1.00 38.00 182 LEU A O 1
ATOM 1453 N N . GLN A 1 183 ? 45.356 -16.801 -27.181 1.00 34.53 183 GLN A N 1
ATOM 1454 C CA . GLN A 1 183 ? 46.494 -17.250 -27.967 1.00 34.53 183 GLN A CA 1
ATOM 1455 C C . GLN A 1 183 ? 46.872 -16.154 -28.963 1.00 34.53 183 GLN A C 1
ATOM 1457 O O . GLN A 1 183 ? 46.084 -15.817 -29.852 1.00 34.53 183 GLN A O 1
ATOM 1462 N N . ASP A 1 184 ? 48.090 -15.639 -28.808 1.00 34.06 184 ASP A N 1
ATOM 1463 C CA . ASP A 1 184 ? 48.793 -14.850 -29.808 1.00 34.06 184 ASP A CA 1
ATOM 1464 C C . ASP A 1 184 ? 48.879 -15.667 -31.098 1.00 34.06 184 ASP A C 1
ATOM 1466 O O . ASP A 1 184 ? 49.725 -16.543 -31.286 1.00 34.06 184 ASP A O 1
ATOM 1470 N N . SER A 1 185 ? 47.929 -15.404 -31.990 1.00 36.78 185 SER A N 1
ATOM 1471 C CA . SER A 1 185 ? 47.977 -15.882 -33.360 1.00 36.78 185 SER A CA 1
ATOM 1472 C C . SER A 1 185 ? 48.917 -14.961 -34.122 1.00 36.78 185 SER A C 1
ATOM 1474 O O . SER A 1 185 ? 48.562 -13.842 -34.484 1.00 36.78 185 SER A O 1
ATOM 1476 N N . ASN A 1 186 ? 50.129 -15.465 -34.317 1.00 44.94 186 ASN A N 1
ATOM 1477 C CA . ASN A 1 186 ? 51.136 -15.001 -35.258 1.00 44.94 186 ASN A CA 1
ATOM 1478 C C . ASN A 1 186 ? 50.496 -14.502 -36.581 1.00 44.94 186 ASN A C 1
ATOM 1480 O O . ASN A 1 186 ? 49.842 -15.306 -37.254 1.00 44.94 186 ASN A O 1
ATOM 1484 N N . PRO A 1 187 ? 50.638 -13.222 -36.983 1.00 44.19 187 PRO A N 1
ATOM 1485 C CA . PRO A 1 187 ? 50.148 -12.755 -38.270 1.00 44.19 187 PRO A CA 1
ATOM 1486 C C . PRO A 1 187 ? 51.271 -12.864 -39.299 1.00 44.19 187 PRO A C 1
ATOM 1488 O O . PRO A 1 187 ? 52.054 -11.936 -39.498 1.00 44.19 187 PRO A O 1
ATOM 1491 N N . ASP A 1 188 ? 51.330 -14.011 -39.966 1.00 40.28 188 ASP A N 1
ATOM 1492 C CA . ASP A 1 188 ? 52.089 -14.140 -41.200 1.00 40.28 188 ASP A CA 1
ATOM 1493 C C . ASP A 1 188 ? 51.277 -13.523 -42.351 1.00 40.28 188 ASP A C 1
ATOM 1495 O O . ASP A 1 188 ? 50.147 -13.924 -42.636 1.00 40.28 188 ASP A O 1
ATOM 1499 N N . SER A 1 189 ? 51.876 -12.527 -43.004 1.00 50.97 189 SER A N 1
ATOM 1500 C CA . SER A 1 189 ? 51.464 -11.898 -44.267 1.00 50.97 189 SER A CA 1
ATOM 1501 C C . SER A 1 189 ? 50.062 -11.258 -44.323 1.00 50.97 189 SER A C 1
ATOM 1503 O O . SER A 1 189 ? 49.072 -11.852 -44.742 1.00 50.97 189 SER A O 1
ATOM 1505 N N . THR A 1 190 ? 49.973 -9.964 -44.010 1.00 51.91 190 THR A N 1
ATOM 1506 C CA . THR A 1 190 ? 48.880 -9.113 -44.512 1.00 51.91 190 THR A CA 1
ATOM 1507 C C . THR A 1 190 ? 49.503 -7.922 -45.220 1.00 51.91 190 THR A C 1
ATOM 1509 O O . THR A 1 190 ? 50.326 -7.210 -44.649 1.00 51.91 190 THR A O 1
ATOM 1512 N N . VAL A 1 191 ? 49.166 -7.782 -46.500 1.00 55.28 191 VAL A N 1
ATOM 1513 C CA . VAL A 1 191 ? 49.680 -6.772 -47.428 1.00 55.28 191 VAL A CA 1
ATOM 1514 C C . VAL A 1 191 ? 49.547 -5.384 -46.795 1.00 55.28 191 VAL A C 1
ATOM 1516 O O . VAL A 1 191 ? 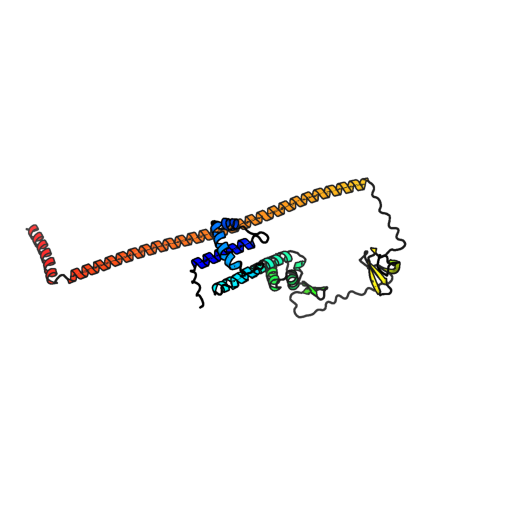48.437 -4.935 -46.522 1.00 55.28 191 VAL A O 1
ATOM 1519 N N . GLN A 1 192 ? 50.678 -4.723 -46.533 1.00 61.78 192 GLN A N 1
ATOM 1520 C CA . GLN A 1 192 ? 50.699 -3.334 -46.079 1.00 61.78 192 GLN A CA 1
ATOM 1521 C C . GLN A 1 192 ? 50.257 -2.451 -47.248 1.00 61.78 192 GLN A C 1
ATOM 1523 O O . GLN A 1 192 ? 51.007 -2.257 -48.203 1.00 61.78 192 GLN A O 1
ATOM 1528 N N . ALA A 1 193 ? 49.029 -1.943 -47.193 1.00 72.94 193 ALA A N 1
ATOM 1529 C CA . ALA A 1 193 ? 48.616 -0.856 -48.068 1.00 72.94 193 ALA A CA 1
ATOM 1530 C C . ALA A 1 193 ? 49.103 0.463 -47.453 1.00 72.94 193 ALA A C 1
ATOM 1532 O O . ALA A 1 193 ? 48.975 0.672 -46.245 1.00 72.94 193 ALA A O 1
ATOM 1533 N N . LEU A 1 194 ? 49.672 1.347 -48.270 1.00 79.06 194 LEU A N 1
ATOM 1534 C CA . LEU A 1 194 ? 49.939 2.730 -47.876 1.00 79.06 194 LEU A CA 1
ATOM 1535 C C . LEU A 1 194 ? 48.641 3.527 -48.030 1.00 79.06 194 LEU A C 1
ATOM 1537 O O . LEU A 1 194 ? 47.996 3.472 -49.078 1.00 79.06 194 LEU A O 1
ATOM 1541 N N . ALA A 1 195 ? 48.247 4.246 -46.982 1.00 82.19 195 ALA A N 1
ATOM 1542 C CA . ALA A 1 195 ? 47.097 5.141 -47.006 1.00 82.19 195 ALA A CA 1
ATOM 1543 C C . ALA A 1 195 ? 47.502 6.524 -46.495 1.00 82.19 195 ALA A C 1
ATOM 1545 O O . ALA A 1 195 ? 48.309 6.645 -45.574 1.00 82.19 195 ALA A O 1
ATOM 1546 N N . THR A 1 196 ? 46.925 7.571 -47.077 1.00 86.12 196 THR A N 1
ATOM 1547 C CA . THR A 1 196 ? 47.165 8.946 -46.637 1.00 86.12 196 THR A CA 1
ATOM 1548 C C . THR A 1 196 ? 46.177 9.292 -45.531 1.00 86.12 196 THR A C 1
ATOM 1550 O O . THR A 1 196 ? 44.962 9.150 -45.704 1.00 86.12 196 THR A O 1
ATOM 1553 N N . PHE A 1 197 ? 46.680 9.738 -44.383 1.00 82.94 197 PHE A N 1
ATOM 1554 C CA . PHE A 1 197 ? 45.836 10.216 -43.294 1.00 82.94 197 PHE A CA 1
ATOM 1555 C C . PHE A 1 197 ? 45.245 11.584 -43.663 1.00 82.94 197 PHE A C 1
ATOM 1557 O O . PHE A 1 197 ? 45.987 12.533 -43.893 1.00 82.94 197 PHE A O 1
ATOM 1564 N N . CYS A 1 198 ? 43.916 11.680 -43.727 1.00 80.25 198 CYS A N 1
ATOM 1565 C CA . CYS A 1 198 ? 43.182 12.914 -44.002 1.00 80.25 198 CYS A CA 1
ATOM 1566 C C . CYS A 1 198 ? 42.268 13.261 -42.823 1.00 80.25 198 CYS A C 1
ATOM 1568 O O . CYS A 1 198 ? 41.183 12.694 -42.665 1.00 80.25 198 CYS A O 1
ATOM 1570 N N . SER A 1 199 ? 42.699 14.200 -41.984 1.00 82.56 199 SER A N 1
ATOM 1571 C CA . SER A 1 199 ? 41.907 14.711 -40.864 1.00 82.56 199 SER A CA 1
ATOM 1572 C C . SER A 1 199 ? 42.176 16.208 -40.702 1.00 82.56 199 SER A C 1
ATOM 1574 O O . SER A 1 199 ? 43.185 16.574 -40.099 1.00 82.56 199 SER A O 1
ATOM 1576 N N . PRO A 1 200 ? 41.269 17.078 -41.182 1.00 78.31 200 PRO A N 1
ATOM 1577 C CA . PRO A 1 200 ? 41.441 18.524 -41.104 1.00 78.31 200 PRO A CA 1
ATOM 1578 C C . PRO A 1 200 ? 41.731 18.980 -39.666 1.00 78.31 200 PRO A C 1
ATOM 1580 O O . PRO A 1 200 ? 40.943 18.711 -38.758 1.00 78.31 200 PRO A O 1
ATOM 1583 N N . GLY A 1 201 ? 42.867 19.652 -39.462 1.00 78.62 201 GLY A N 1
ATOM 1584 C CA . GLY A 1 201 ? 43.301 20.164 -38.155 1.00 78.62 201 GLY A CA 1
ATOM 1585 C C . GLY A 1 201 ? 44.145 19.204 -37.305 1.00 78.62 201 GLY A C 1
ATOM 1586 O O . GLY A 1 201 ? 44.571 19.596 -36.220 1.00 78.62 201 GLY A O 1
ATOM 1587 N N . ASP A 1 202 ? 44.420 17.982 -37.773 1.00 81.50 202 ASP A N 1
ATOM 1588 C CA . ASP A 1 202 ? 45.421 17.100 -37.158 1.00 81.50 202 ASP A CA 1
ATOM 1589 C C . ASP A 1 202 ? 46.805 17.410 -37.770 1.00 81.50 202 ASP A C 1
ATOM 1591 O O . ASP A 1 202 ? 46.919 17.493 -38.993 1.00 81.50 202 ASP A O 1
ATOM 1595 N N . PRO A 1 203 ? 47.879 17.580 -36.977 1.00 82.12 203 PRO A N 1
ATOM 1596 C CA . PRO A 1 203 ? 49.225 17.838 -37.504 1.00 82.12 203 PRO A CA 1
ATOM 1597 C C . PRO A 1 203 ? 49.775 16.707 -38.391 1.00 82.12 203 PRO A C 1
ATOM 1599 O O . PRO A 1 203 ? 50.802 16.888 -39.039 1.00 82.12 203 PRO A O 1
ATOM 1602 N N . ARG A 1 204 ? 49.116 15.541 -38.408 1.00 80.56 204 ARG A N 1
ATOM 1603 C CA . ARG A 1 204 ? 49.455 14.377 -39.240 1.00 80.56 204 ARG A CA 1
ATOM 1604 C C . ARG A 1 204 ? 48.696 14.337 -40.572 1.00 80.56 204 ARG A C 1
ATOM 1606 O O . ARG A 1 204 ? 48.794 13.345 -41.291 1.00 80.56 204 ARG A O 1
ATOM 1613 N N . ASP A 1 205 ? 47.914 15.369 -40.887 1.00 84.31 205 ASP A N 1
ATOM 1614 C CA . ASP A 1 205 ? 47.191 15.477 -42.156 1.00 84.31 205 ASP A CA 1
ATOM 1615 C C . ASP A 1 205 ? 48.163 15.431 -43.350 1.00 84.31 205 ASP A C 1
ATOM 1617 O O . ASP A 1 205 ? 49.176 16.130 -43.375 1.00 84.31 205 ASP A O 1
ATOM 1621 N N . GLY A 1 206 ? 47.881 14.567 -44.325 1.00 80.75 206 GLY A N 1
ATOM 1622 C CA . GLY A 1 206 ? 48.723 14.341 -45.502 1.00 80.75 206 GLY A CA 1
ATOM 1623 C C . GLY A 1 206 ? 49.878 13.349 -45.314 1.00 80.75 206 GLY A C 1
ATOM 1624 O O . GLY A 1 206 ? 50.597 13.085 -46.275 1.00 80.75 206 GLY A O 1
ATOM 1625 N N . VAL A 1 207 ? 50.068 12.770 -44.123 1.00 85.06 207 VAL A N 1
ATOM 1626 C CA . VAL A 1 207 ? 51.119 11.766 -43.892 1.00 85.06 207 VAL A CA 1
ATOM 1627 C C . VAL A 1 207 ? 50.680 10.409 -44.447 1.00 85.06 207 VAL A C 1
ATOM 1629 O O . VAL A 1 207 ? 49.604 9.904 -44.117 1.00 85.06 207 VAL A O 1
ATOM 1632 N N . GLU A 1 208 ? 51.521 9.802 -45.283 1.00 88.19 208 GLU A N 1
ATOM 1633 C CA . GLU A 1 208 ? 51.342 8.419 -45.726 1.00 88.19 208 GLU A CA 1
ATOM 1634 C C . GLU A 1 208 ? 51.785 7.460 -44.626 1.00 88.19 208 GLU A C 1
ATOM 1636 O O . GLU A 1 208 ? 52.916 7.523 -44.140 1.00 88.19 208 GLU A O 1
ATOM 1641 N N . VAL A 1 209 ? 50.883 6.566 -44.232 1.00 86.56 209 VAL A N 1
ATOM 1642 C CA . VAL A 1 209 ? 51.138 5.573 -43.193 1.00 86.56 209 VAL A CA 1
ATOM 1643 C C . VAL A 1 209 ? 50.797 4.171 -43.692 1.00 86.56 209 VAL A C 1
ATOM 1645 O O . VAL A 1 209 ? 49.795 3.991 -44.395 1.00 86.56 209 VAL A O 1
ATOM 1648 N N . PRO A 1 210 ? 51.608 3.154 -43.345 1.00 88.06 210 PRO A N 1
ATOM 1649 C CA . PRO A 1 210 ? 51.236 1.770 -43.576 1.00 88.06 210 PRO A CA 1
ATOM 1650 C C . PRO A 1 210 ? 50.037 1.428 -42.694 1.00 88.06 210 PRO A C 1
ATOM 1652 O O . PRO A 1 210 ? 50.052 1.678 -41.484 1.00 88.06 210 PRO A O 1
ATOM 1655 N N . VAL A 1 211 ? 49.002 0.844 -43.297 1.00 86.88 211 VAL A N 1
ATOM 1656 C CA . VAL A 1 211 ? 47.796 0.422 -42.580 1.00 86.88 211 VAL A CA 1
ATOM 1657 C C . VAL A 1 211 ? 47.599 -1.088 -42.637 1.00 86.88 211 VAL A C 1
ATOM 1659 O O . VAL A 1 211 ? 47.905 -1.743 -43.635 1.00 86.88 211 VAL A O 1
ATOM 1662 N N . ARG A 1 212 ? 47.072 -1.648 -41.545 1.00 86.94 212 ARG A N 1
ATOM 1663 C CA . ARG A 1 212 ? 46.733 -3.068 -41.398 1.00 86.94 212 ARG A CA 1
ATOM 1664 C C . ARG A 1 212 ? 45.268 -3.211 -41.019 1.00 86.94 212 ARG A C 1
ATOM 1666 O O . ARG A 1 212 ? 44.767 -2.505 -40.142 1.00 86.94 212 ARG A O 1
ATOM 1673 N N . GLU A 1 213 ? 44.573 -4.129 -41.677 1.00 84.44 213 GLU A N 1
ATOM 1674 C CA . GLU A 1 213 ? 43.172 -4.399 -41.373 1.00 84.44 213 GLU A CA 1
ATOM 1675 C C . GLU A 1 213 ? 43.038 -5.117 -40.024 1.00 84.44 213 GLU A C 1
ATOM 1677 O O . GLU A 1 213 ? 43.734 -6.095 -39.741 1.00 84.44 213 GLU A O 1
ATOM 1682 N N . ILE A 1 214 ? 42.127 -4.632 -39.180 1.00 82.19 214 ILE A N 1
ATOM 1683 C CA . ILE A 1 214 ? 41.797 -5.293 -37.920 1.00 82.19 214 ILE A CA 1
ATOM 1684 C C . ILE A 1 214 ? 40.783 -6.389 -38.230 1.00 82.19 214 ILE A C 1
ATOM 1686 O O . ILE A 1 214 ? 39.628 -6.113 -38.566 1.00 82.19 214 ILE A O 1
ATOM 1690 N N . LYS A 1 215 ? 41.201 -7.651 -38.093 1.00 79.44 215 LYS A N 1
ATOM 1691 C CA . LYS A 1 215 ? 40.324 -8.805 -38.315 1.00 79.44 215 LYS A CA 1
ATOM 1692 C C . LYS A 1 215 ? 39.054 -8.677 -37.463 1.00 79.44 215 LYS A C 1
ATOM 1694 O O . LYS A 1 215 ? 39.120 -8.666 -36.237 1.00 79.44 215 LYS A O 1
ATOM 1699 N N . GLY A 1 216 ? 37.899 -8.595 -38.125 1.00 78.31 216 GLY A N 1
ATOM 1700 C CA . GLY A 1 216 ? 36.586 -8.498 -37.478 1.00 78.31 216 GLY A CA 1
ATOM 1701 C C . GLY A 1 216 ? 36.044 -7.079 -37.272 1.00 78.31 216 GLY A C 1
ATOM 1702 O O . GLY A 1 216 ? 34.933 -6.949 -36.763 1.00 78.31 216 GLY A O 1
ATOM 1703 N N . ASN A 1 217 ? 36.757 -6.023 -37.686 1.00 77.19 217 ASN A N 1
ATOM 1704 C CA . ASN A 1 217 ? 36.234 -4.655 -37.635 1.00 77.19 217 ASN A CA 1
ATOM 1705 C C . ASN A 1 217 ? 36.537 -3.860 -38.921 1.00 77.19 217 ASN A C 1
ATOM 1707 O O . ASN A 1 217 ? 37.527 -3.135 -38.975 1.00 77.19 217 ASN A O 1
ATOM 1711 N N . PRO A 1 218 ? 35.651 -3.901 -39.935 1.00 77.31 218 PRO A N 1
ATOM 1712 C CA . PRO A 1 218 ? 35.895 -3.265 -41.235 1.00 77.31 218 PRO A CA 1
ATOM 1713 C C . PRO A 1 218 ? 35.848 -1.727 -41.197 1.00 77.31 218 PRO A C 1
ATOM 1715 O O . PRO A 1 218 ? 36.047 -1.073 -42.216 1.00 77.31 218 PRO A O 1
ATOM 1718 N N . ARG A 1 219 ? 35.529 -1.117 -40.047 1.00 81.25 219 ARG A N 1
ATOM 1719 C CA . ARG A 1 219 ? 35.459 0.347 -39.893 1.00 81.25 219 ARG A CA 1
ATOM 1720 C C . ARG A 1 219 ? 36.726 0.946 -39.288 1.00 81.25 219 ARG A C 1
ATOM 1722 O O . ARG A 1 219 ? 36.833 2.173 -39.224 1.00 81.25 219 ARG A O 1
ATOM 1729 N N . GLN A 1 220 ? 37.662 0.114 -38.837 1.00 86.19 220 GLN A N 1
ATOM 1730 C CA . GLN A 1 220 ? 38.882 0.536 -38.158 1.00 86.19 220 GLN A CA 1
ATOM 1731 C C . GLN A 1 220 ? 40.099 -0.202 -38.720 1.00 86.19 220 GLN A C 1
ATOM 1733 O O . GLN A 1 220 ? 40.032 -1.389 -39.026 1.00 86.19 220 GLN A O 1
ATOM 1738 N N . MET A 1 221 ? 41.219 0.504 -38.833 1.00 87.19 221 MET A N 1
ATOM 1739 C CA . MET A 1 221 ? 42.506 -0.050 -39.255 1.00 87.19 221 MET A CA 1
ATOM 1740 C C . MET A 1 221 ? 43.585 0.336 -38.247 1.00 87.19 221 MET A C 1
ATOM 1742 O O . MET A 1 221 ? 43.478 1.365 -37.582 1.00 87.19 221 MET A O 1
ATOM 1746 N N . LEU A 1 222 ? 44.620 -0.487 -38.124 1.00 87.62 222 LEU A N 1
ATOM 1747 C CA . LEU A 1 222 ? 45.841 -0.125 -37.413 1.00 87.62 222 LEU A CA 1
ATOM 1748 C C . LEU A 1 222 ? 46.714 0.703 -38.361 1.00 87.62 222 LEU A C 1
ATOM 1750 O O . LEU A 1 222 ? 47.051 0.208 -39.432 1.00 87.62 222 LEU A O 1
ATOM 1754 N N . ALA A 1 223 ? 47.068 1.928 -37.986 1.00 87.75 223 ALA A N 1
ATOM 1755 C CA . ALA A 1 223 ? 48.009 2.770 -38.718 1.00 87.75 223 ALA A CA 1
ATOM 1756 C C . ALA A 1 223 ? 49.327 2.870 -37.941 1.00 87.75 223 ALA A C 1
ATOM 1758 O O . ALA A 1 223 ? 49.324 3.203 -36.754 1.00 87.75 223 ALA A O 1
ATOM 1759 N N . ASP A 1 224 ? 50.444 2.581 -38.606 1.00 87.75 224 ASP A N 1
ATOM 1760 C CA . ASP A 1 224 ? 51.779 2.631 -38.008 1.00 87.75 224 ASP A CA 1
ATOM 1761 C C . ASP A 1 224 ? 52.374 4.047 -38.181 1.00 87.75 224 ASP A C 1
ATOM 1763 O O . ASP A 1 224 ? 52.952 4.367 -39.220 1.00 87.75 224 ASP A O 1
ATOM 1767 N N . PHE A 1 225 ? 52.219 4.919 -37.174 1.00 86.44 225 PHE A N 1
ATOM 1768 C CA . PHE A 1 225 ? 52.839 6.252 -37.161 1.00 86.44 225 PHE A CA 1
ATOM 1769 C C . PHE A 1 225 ? 54.259 6.203 -36.571 1.00 86.44 225 PHE A C 1
ATOM 1771 O O . PHE A 1 225 ? 54.566 5.315 -35.772 1.00 86.44 225 PHE A O 1
ATOM 1778 N N . PRO A 1 226 ? 55.116 7.209 -36.840 1.00 83.38 226 PRO A N 1
ATOM 1779 C CA . PRO A 1 226 ? 56.412 7.341 -36.164 1.00 83.38 226 PRO A CA 1
ATOM 1780 C C . PRO A 1 226 ? 56.303 7.430 -34.632 1.00 83.38 226 PRO A C 1
ATOM 1782 O O . PRO A 1 226 ? 57.236 7.067 -33.923 1.00 83.38 226 PRO A O 1
ATOM 1785 N N . SER A 1 227 ? 55.163 7.909 -34.118 1.00 85.62 227 SER A N 1
ATOM 1786 C CA . SER A 1 227 ? 54.854 8.002 -32.685 1.00 85.62 227 SER A CA 1
ATOM 1787 C C . SER A 1 227 ? 54.348 6.692 -32.069 1.00 85.62 227 SER A C 1
ATOM 1789 O O . SER A 1 227 ? 54.215 6.617 -30.849 1.00 85.62 227 SER A O 1
ATOM 1791 N N . GLY A 1 228 ? 54.055 5.677 -32.886 1.00 86.94 228 GLY A N 1
ATOM 1792 C CA . GLY A 1 228 ? 53.468 4.408 -32.464 1.00 86.94 228 GLY A CA 1
ATOM 1793 C C . GLY A 1 228 ? 52.292 3.966 -33.337 1.00 86.94 228 GLY A C 1
ATOM 1794 O O . GLY A 1 228 ? 51.774 4.716 -34.164 1.00 86.94 228 GLY A O 1
ATOM 1795 N N . THR A 1 229 ? 51.865 2.722 -33.146 1.00 86.88 229 THR A N 1
ATOM 1796 C CA . THR A 1 229 ? 50.728 2.137 -33.859 1.00 86.88 229 THR A CA 1
ATOM 1797 C C . THR A 1 229 ? 49.408 2.539 -33.195 1.00 86.88 229 THR A C 1
ATOM 1799 O O . THR A 1 229 ? 49.202 2.276 -32.011 1.00 86.88 229 THR A O 1
ATOM 1802 N N . GLU A 1 230 ? 48.493 3.145 -33.953 1.00 89.62 230 GLU A N 1
ATOM 1803 C CA . GLU A 1 230 ? 47.194 3.624 -33.460 1.00 89.62 230 GLU A CA 1
ATOM 1804 C C . GLU A 1 230 ? 46.026 3.024 -34.253 1.00 89.62 230 GLU A C 1
ATOM 1806 O O . GLU A 1 230 ? 46.131 2.743 -35.445 1.00 89.62 230 GLU A O 1
ATOM 1811 N N . VAL A 1 231 ? 44.874 2.852 -33.597 1.00 88.38 231 VAL A N 1
ATOM 1812 C CA . VAL A 1 231 ? 43.628 2.451 -34.263 1.00 88.38 231 VAL A CA 1
ATOM 1813 C C . VAL A 1 231 ? 42.975 3.686 -34.878 1.00 88.38 231 VAL A C 1
ATOM 1815 O O . VAL A 1 231 ? 42.513 4.579 -34.167 1.00 88.38 231 VAL A O 1
ATOM 1818 N N . VAL A 1 232 ? 42.893 3.721 -36.203 1.00 87.25 232 VAL A N 1
ATOM 1819 C CA . VAL A 1 232 ? 42.336 4.831 -36.974 1.00 87.25 232 VAL A CA 1
ATOM 1820 C C . VAL A 1 232 ? 41.048 4.394 -37.667 1.00 87.25 232 VAL A C 1
ATOM 1822 O O . VAL A 1 232 ? 40.910 3.274 -38.155 1.00 87.25 232 VAL A O 1
ATOM 1825 N N . SER A 1 233 ? 40.064 5.291 -37.708 1.00 85.56 233 SER A N 1
ATOM 1826 C CA . SER A 1 233 ? 38.831 5.071 -38.467 1.00 85.56 233 SER A CA 1
ATOM 1827 C C . SER A 1 233 ? 39.110 5.120 -39.968 1.00 85.56 233 SER A C 1
ATOM 1829 O O . SER A 1 233 ? 39.720 6.079 -40.437 1.00 85.56 233 SER A O 1
ATOM 1831 N N . VAL A 1 234 ? 38.584 4.158 -40.734 1.00 82.19 234 VAL A N 1
ATOM 1832 C CA . VAL A 1 234 ? 38.740 4.088 -42.205 1.00 82.19 234 VAL A CA 1
ATOM 1833 C C . VAL A 1 234 ? 38.284 5.381 -42.894 1.00 82.19 234 VAL A C 1
ATOM 1835 O O . VAL A 1 234 ? 38.835 5.767 -43.913 1.00 82.19 234 VAL A O 1
ATOM 1838 N N . LYS A 1 235 ? 37.335 6.118 -42.299 1.00 82.62 235 LYS A N 1
ATOM 1839 C CA . LYS A 1 235 ? 36.865 7.418 -42.815 1.00 82.62 235 LYS A CA 1
ATOM 1840 C C . LYS A 1 235 ? 37.938 8.515 -42.841 1.00 82.62 235 LYS A C 1
ATOM 1842 O O . LYS A 1 235 ? 37.748 9.505 -43.534 1.00 82.62 235 LYS A O 1
ATOM 1847 N N . LYS A 1 236 ? 39.005 8.373 -42.050 1.00 80.44 236 LYS A N 1
ATOM 1848 C CA . LYS A 1 236 ? 40.135 9.314 -41.977 1.00 80.44 236 LYS A CA 1
ATOM 1849 C C . LYS A 1 236 ? 41.311 8.891 -42.860 1.00 80.44 236 LYS A C 1
ATOM 1851 O O . LYS A 1 236 ? 42.359 9.524 -42.819 1.00 80.44 236 LYS A O 1
ATOM 1856 N N . LEU A 1 237 ? 41.171 7.798 -43.605 1.00 79.56 237 LEU A N 1
ATOM 1857 C CA . LEU A 1 237 ? 42.202 7.268 -44.484 1.00 79.56 237 LEU A CA 1
ATOM 1858 C C . LEU A 1 237 ? 41.716 7.412 -45.921 1.00 79.56 237 LEU A C 1
ATOM 1860 O O . LEU A 1 237 ? 40.707 6.824 -46.309 1.00 79.56 237 LEU A O 1
ATOM 1864 N N . THR A 1 238 ? 42.441 8.186 -46.715 1.00 75.62 238 THR A N 1
ATOM 1865 C CA . THR A 1 238 ? 42.188 8.297 -48.147 1.00 75.62 238 THR A CA 1
ATOM 1866 C C . THR A 1 238 ? 43.126 7.316 -48.836 1.00 75.62 238 THR A C 1
ATOM 1868 O O . THR A 1 238 ? 44.343 7.489 -48.817 1.00 75.62 238 THR A O 1
ATOM 1871 N N . THR A 1 239 ? 42.583 6.238 -49.401 1.00 64.44 239 THR A N 1
ATOM 1872 C CA . THR A 1 239 ? 43.371 5.326 -50.239 1.00 64.44 239 THR A CA 1
ATOM 1873 C C . THR A 1 239 ? 43.398 5.863 -51.671 1.00 64.44 239 THR A C 1
ATOM 1875 O O . THR A 1 239 ? 42.334 6.127 -52.241 1.00 64.44 239 THR A O 1
ATOM 1878 N N . PRO A 1 240 ? 44.580 6.031 -52.290 1.00 56.19 240 PRO A N 1
ATOM 1879 C CA . PRO A 1 240 ? 44.656 6.299 -53.715 1.00 56.19 240 PRO A CA 1
ATOM 1880 C C . PRO A 1 240 ? 44.243 5.015 -54.443 1.00 56.19 240 PRO A C 1
ATOM 1882 O O . PRO A 1 240 ? 44.925 4.002 -54.356 1.00 56.19 240 PRO A O 1
ATOM 1885 N N . SER A 1 241 ? 43.120 5.056 -55.160 1.00 53.59 241 SER A N 1
ATOM 1886 C CA . SER A 1 241 ? 42.581 3.949 -55.968 1.00 53.59 241 SER A CA 1
ATOM 1887 C C . SER A 1 241 ? 41.779 2.877 -55.211 1.00 53.59 241 SER A C 1
ATOM 1889 O O . SER A 1 241 ? 42.166 1.714 -55.120 1.00 53.59 241 SER A O 1
ATOM 1891 N N . SER A 1 242 ? 40.564 3.235 -54.785 1.00 46.69 242 SER A N 1
ATOM 1892 C CA . SER A 1 242 ? 39.437 2.302 -54.895 1.00 46.69 242 SER A CA 1
ATOM 1893 C C . SER A 1 242 ? 38.341 2.961 -55.736 1.00 46.69 242 SER A C 1
ATOM 1895 O O . SER A 1 242 ? 37.805 3.993 -55.320 1.00 46.69 242 SER A O 1
ATOM 1897 N N . PRO A 1 243 ? 38.012 2.424 -56.927 1.00 46.25 243 PRO A N 1
ATOM 1898 C CA . PRO A 1 243 ? 36.913 2.906 -57.746 1.00 46.25 243 PRO A CA 1
ATOM 1899 C C . PRO A 1 243 ? 35.612 2.424 -57.104 1.00 46.25 243 PRO A C 1
ATOM 1901 O O . PRO A 1 243 ? 34.970 1.486 -57.577 1.00 46.25 243 PRO A O 1
ATOM 1904 N N . TYR A 1 244 ? 35.231 3.032 -55.981 1.00 49.41 244 TYR A N 1
ATOM 1905 C CA . TYR A 1 244 ? 33.888 2.843 -55.462 1.00 49.41 244 TYR A CA 1
ATOM 1906 C C . TYR A 1 244 ? 32.911 3.306 -56.548 1.00 49.41 244 TYR A C 1
ATOM 1908 O O . TYR A 1 244 ? 33.056 4.423 -57.058 1.00 49.41 244 TYR A O 1
ATOM 1916 N N . PRO A 1 245 ? 31.947 2.462 -56.953 1.00 47.38 245 PRO A N 1
ATOM 1917 C CA . PRO A 1 245 ? 30.951 2.870 -57.921 1.00 47.38 245 PRO A CA 1
ATOM 1918 C C . PRO A 1 245 ? 30.226 4.082 -57.342 1.00 47.38 245 PRO A C 1
ATOM 1920 O O . PRO A 1 245 ? 29.694 4.014 -56.233 1.00 47.38 245 PRO A O 1
ATOM 1923 N N . GLN A 1 246 ? 30.231 5.183 -58.097 1.00 56.28 246 GLN A N 1
ATOM 1924 C CA . GLN A 1 246 ? 29.309 6.296 -57.892 1.00 56.28 246 GLN A CA 1
ATOM 1925 C C . GLN A 1 246 ? 27.932 5.725 -57.550 1.00 56.28 246 GLN A C 1
ATOM 1927 O O . GLN A 1 246 ? 27.499 4.773 -58.209 1.00 56.28 246 GLN A O 1
ATOM 1932 N N . GLU A 1 247 ? 27.290 6.272 -56.512 1.00 54.78 247 GLU A N 1
ATOM 1933 C CA . GLU A 1 247 ? 25.937 5.911 -56.084 1.00 54.78 247 GLU A CA 1
ATOM 1934 C C . GLU A 1 247 ? 25.081 5.577 -57.304 1.00 54.78 247 GLU A C 1
ATOM 1936 O O . GLU A 1 247 ? 24.775 6.442 -58.131 1.00 54.78 247 GLU A O 1
ATOM 1941 N N . ARG A 1 248 ? 24.754 4.288 -57.465 1.00 59.66 248 ARG A N 1
ATOM 1942 C CA . ARG A 1 248 ? 23.876 3.844 -58.542 1.00 59.66 248 ARG A CA 1
ATOM 1943 C C . ARG A 1 248 ? 22.551 4.557 -58.323 1.00 59.66 248 ARG A C 1
ATOM 1945 O O . ARG A 1 248 ? 21.805 4.192 -57.419 1.00 59.66 248 ARG A O 1
ATOM 1952 N N . ARG A 1 249 ? 22.270 5.582 -59.129 1.00 70.19 249 ARG A N 1
ATOM 1953 C CA . ARG A 1 249 ? 20.965 6.240 -59.145 1.00 70.19 249 ARG A CA 1
ATOM 1954 C C . ARG A 1 249 ? 19.931 5.162 -59.447 1.00 70.19 249 ARG A C 1
ATOM 1956 O O . ARG A 1 249 ? 19.936 4.600 -60.543 1.00 70.19 249 ARG A O 1
ATOM 1963 N N . LEU A 1 250 ? 19.116 4.818 -58.450 1.00 77.88 250 LEU A N 1
ATOM 1964 C CA . LEU A 1 250 ? 18.063 3.829 -58.635 1.00 77.88 250 LEU A CA 1
ATOM 1965 C C . LEU A 1 250 ? 17.104 4.323 -59.731 1.00 77.88 250 LEU A C 1
ATOM 1967 O O . LEU A 1 250 ? 16.788 5.515 -59.757 1.00 77.88 250 LEU A O 1
ATOM 1971 N N . PRO A 1 251 ? 16.634 3.436 -60.627 1.00 89.81 251 PRO A N 1
ATOM 1972 C CA . PRO A 1 251 ? 15.600 3.783 -61.592 1.00 89.81 251 PRO A CA 1
ATOM 1973 C C . PRO A 1 251 ? 14.355 4.371 -60.898 1.00 89.81 251 PRO A C 1
ATOM 1975 O O . PRO A 1 251 ? 14.012 3.927 -59.800 1.00 89.81 251 PRO A O 1
ATOM 1978 N N . PRO A 1 252 ? 13.643 5.317 -61.535 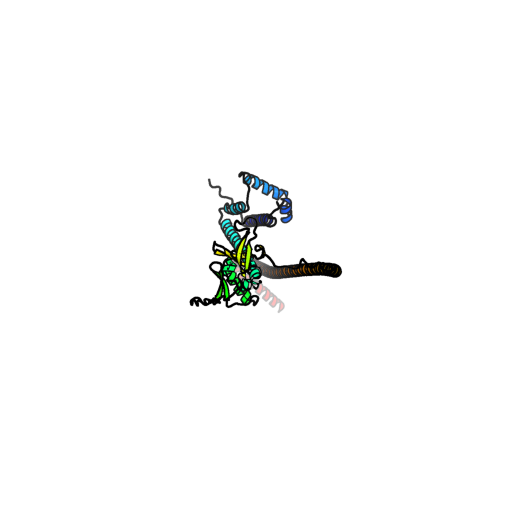1.00 88.56 252 PRO A N 1
ATOM 1979 C CA . PRO A 1 252 ? 12.527 6.051 -60.922 1.00 88.56 252 PRO A CA 1
ATOM 1980 C C . PRO A 1 252 ? 11.393 5.141 -60.423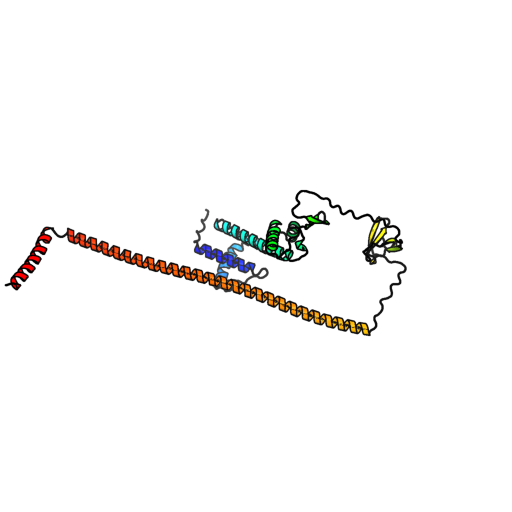 1.00 88.56 252 PRO A C 1
ATOM 1982 O O . PRO A 1 252 ? 10.821 5.398 -59.371 1.00 88.56 252 PRO A O 1
ATOM 1985 N N . GLN A 1 253 ? 11.150 4.011 -61.097 1.00 90.81 253 GLN A N 1
ATOM 1986 C CA . GLN A 1 253 ? 10.160 3.009 -60.670 1.00 90.81 253 GLN A CA 1
ATOM 1987 C C . GLN A 1 253 ? 10.446 2.446 -59.266 1.00 90.81 253 GLN A C 1
ATOM 1989 O O . GLN A 1 253 ? 9.524 2.194 -58.496 1.00 90.81 253 GLN A O 1
ATOM 1994 N N . TYR A 1 254 ? 11.722 2.274 -58.905 1.00 90.69 254 TYR A N 1
ATOM 1995 C CA . TYR A 1 254 ? 12.092 1.813 -57.567 1.00 90.69 254 TYR A CA 1
ATOM 1996 C C . TYR A 1 254 ? 11.981 2.928 -56.528 1.00 90.69 254 TYR A C 1
ATOM 1998 O O . TYR A 1 254 ? 11.667 2.640 -55.380 1.00 90.69 254 TYR A O 1
ATOM 2006 N N . GLN A 1 255 ? 12.198 4.188 -56.912 1.00 90.44 255 GLN A N 1
ATOM 2007 C CA . GLN A 1 255 ? 12.026 5.324 -56.002 1.00 90.44 255 GLN A CA 1
ATOM 2008 C C . GLN A 1 255 ? 10.558 5.486 -55.592 1.00 90.44 255 GLN A C 1
ATOM 2010 O O . GLN A 1 255 ? 10.273 5.663 -54.411 1.00 90.44 255 GLN A O 1
ATOM 2015 N N . GLU A 1 256 ? 9.628 5.348 -56.539 1.00 93.69 256 GLU A N 1
ATOM 2016 C CA . GLU A 1 256 ? 8.188 5.378 -56.260 1.00 93.69 256 GLU A CA 1
ATOM 2017 C C . GLU A 1 256 ? 7.749 4.198 -55.384 1.00 93.69 256 GLU A C 1
ATOM 2019 O O . GLU A 1 256 ? 7.018 4.395 -54.414 1.00 93.69 256 GLU A O 1
ATOM 2024 N N . ALA A 1 257 ? 8.238 2.985 -55.669 1.00 94.81 257 ALA A N 1
ATOM 2025 C CA . ALA A 1 257 ? 7.942 1.808 -54.854 1.00 94.81 257 ALA A CA 1
ATOM 2026 C C . ALA A 1 257 ? 8.474 1.945 -53.416 1.00 94.81 257 ALA A C 1
ATOM 2028 O O . ALA A 1 257 ? 7.780 1.583 -52.468 1.00 94.81 257 ALA A O 1
ATOM 2029 N N . ILE A 1 258 ? 9.679 2.503 -53.240 1.00 92.56 258 ILE A N 1
ATOM 2030 C CA . ILE A 1 258 ? 10.249 2.786 -51.915 1.00 92.56 258 ILE A CA 1
ATOM 2031 C C . ILE A 1 258 ? 9.404 3.836 -51.189 1.00 92.56 258 ILE A C 1
ATOM 2033 O O . ILE A 1 258 ? 9.044 3.618 -50.039 1.00 92.56 258 ILE A O 1
ATOM 2037 N N . ALA A 1 259 ? 9.019 4.926 -51.858 1.00 95.19 259 ALA A N 1
ATOM 2038 C CA . ALA A 1 259 ? 8.198 5.972 -51.249 1.00 95.19 259 ALA A CA 1
ATOM 2039 C C . ALA A 1 259 ? 6.814 5.456 -50.811 1.00 95.19 259 ALA A C 1
ATOM 2041 O O . ALA A 1 259 ? 6.337 5.807 -49.731 1.00 95.19 259 ALA A O 1
ATOM 2042 N N . GLN A 1 260 ? 6.180 4.593 -51.614 1.00 97.00 260 GLN A N 1
ATOM 2043 C CA . GLN A 1 260 ? 4.920 3.939 -51.248 1.00 97.00 260 GLN A CA 1
ATOM 2044 C C . GLN A 1 260 ? 5.091 2.998 -50.053 1.00 97.00 260 GLN A C 1
ATOM 2046 O O . GLN A 1 260 ? 4.264 3.016 -49.143 1.00 97.00 260 GLN A O 1
ATOM 2051 N N . LEU A 1 261 ? 6.165 2.205 -50.031 1.00 96.88 261 LEU A N 1
ATOM 2052 C CA . LEU A 1 261 ? 6.465 1.299 -48.923 1.00 96.88 261 LEU A CA 1
ATOM 2053 C C . LEU A 1 261 ? 6.734 2.072 -47.623 1.00 96.88 261 LEU A C 1
ATOM 2055 O O . LEU A 1 261 ? 6.224 1.711 -46.567 1.00 96.88 261 LEU A O 1
ATOM 2059 N N . GLU A 1 262 ? 7.504 3.158 -47.695 1.00 96.56 262 GLU A N 1
ATOM 2060 C CA . GLU A 1 262 ? 7.760 4.041 -46.556 1.00 96.56 262 GLU A CA 1
ATOM 2061 C C . GLU A 1 262 ? 6.469 4.660 -46.021 1.00 96.56 262 GLU A C 1
ATOM 2063 O O . GLU A 1 262 ? 6.282 4.728 -44.808 1.00 96.56 262 GLU A O 1
ATOM 2068 N N . GLU A 1 263 ? 5.564 5.082 -46.904 1.00 98.00 263 GLU A N 1
ATOM 2069 C CA . GLU A 1 263 ? 4.265 5.616 -46.502 1.00 98.00 263 GLU A CA 1
ATOM 2070 C C . GLU A 1 263 ? 3.386 4.549 -45.839 1.00 98.00 263 GLU A C 1
ATOM 2072 O O . GLU A 1 263 ? 2.820 4.798 -44.776 1.00 98.00 263 GLU A O 1
ATOM 2077 N N . GLN A 1 264 ? 3.335 3.335 -46.393 1.00 97.69 264 GLN A N 1
ATOM 2078 C CA . GLN A 1 264 ? 2.634 2.211 -45.766 1.00 97.69 264 GLN A CA 1
ATOM 2079 C C . GLN A 1 264 ? 3.201 1.886 -44.380 1.00 97.69 264 GLN A C 1
ATOM 2081 O O . GLN A 1 264 ? 2.444 1.697 -43.429 1.00 97.69 264 GLN A O 1
ATOM 2086 N N . HIS A 1 265 ? 4.527 1.863 -44.237 1.00 97.50 265 HIS A N 1
ATOM 2087 C CA . HIS A 1 265 ? 5.170 1.637 -42.946 1.00 97.50 265 HIS A CA 1
ATOM 2088 C C . HIS A 1 265 ? 4.865 2.755 -41.948 1.00 97.50 265 HIS A C 1
ATOM 2090 O O . HIS A 1 265 ? 4.592 2.460 -40.788 1.00 97.50 265 HIS A O 1
ATOM 2096 N N . ARG A 1 266 ? 4.860 4.024 -42.379 1.00 97.88 266 ARG A N 1
ATOM 2097 C CA . ARG A 1 266 ? 4.466 5.151 -41.517 1.00 97.88 266 ARG A CA 1
ATOM 2098 C C . ARG A 1 266 ? 3.038 4.989 -41.002 1.00 97.88 266 ARG A C 1
ATOM 2100 O O . ARG A 1 266 ? 2.799 5.184 -39.813 1.00 97.88 266 ARG A O 1
ATOM 2107 N N . GLN A 1 267 ? 2.109 4.599 -41.871 1.00 98.38 267 GLN A N 1
ATOM 2108 C CA . GLN A 1 267 ? 0.711 4.382 -41.494 1.00 98.38 267 GLN A CA 1
ATOM 2109 C C . GLN A 1 267 ? 0.551 3.213 -40.515 1.00 98.38 267 GLN A C 1
ATOM 2111 O O . GLN A 1 267 ? -0.176 3.339 -39.530 1.00 98.38 267 GLN A O 1
ATOM 2116 N N . GLU A 1 268 ? 1.253 2.099 -40.737 1.00 98.06 268 GLU A N 1
ATOM 2117 C CA . GLU A 1 268 ? 1.182 0.945 -39.834 1.00 98.06 268 GLU A CA 1
ATOM 2118 C C . GLU A 1 268 ? 1.835 1.236 -38.475 1.00 98.06 268 GLU A C 1
ATOM 2120 O O . GLU A 1 268 ? 1.291 0.843 -37.445 1.00 98.06 268 GLU A O 1
ATOM 2125 N N . ILE A 1 269 ? 2.942 1.989 -38.437 1.00 97.62 269 ILE A N 1
ATOM 2126 C CA . ILE A 1 269 ? 3.547 2.446 -37.176 1.00 97.62 269 ILE A CA 1
ATOM 2127 C C . ILE A 1 269 ? 2.551 3.305 -36.393 1.00 97.62 269 ILE A C 1
ATOM 2129 O O . ILE A 1 269 ? 2.287 3.002 -35.233 1.00 97.62 269 ILE A O 1
ATOM 2133 N N . ALA A 1 270 ? 1.928 4.302 -37.031 1.00 98.19 270 ALA A N 1
ATOM 2134 C CA . ALA A 1 270 ? 0.946 5.164 -36.371 1.00 98.19 270 ALA A CA 1
ATOM 2135 C C . ALA A 1 270 ? -0.256 4.367 -35.828 1.00 98.19 270 ALA A C 1
ATOM 2137 O O . ALA A 1 270 ? -0.748 4.622 -34.726 1.00 98.19 270 ALA A O 1
ATOM 2138 N N . ARG A 1 271 ? -0.715 3.357 -36.577 1.00 98.56 271 ARG A N 1
ATOM 2139 C CA . ARG A 1 271 ? -1.779 2.449 -36.135 1.00 98.56 271 ARG A CA 1
ATOM 2140 C C . ARG A 1 271 ? -1.364 1.638 -34.903 1.00 98.56 271 ARG A C 1
ATOM 2142 O O . ARG A 1 271 ? -2.147 1.535 -33.958 1.00 98.56 271 ARG A O 1
ATOM 2149 N N . LEU A 1 272 ? -0.166 1.055 -34.913 1.00 98.00 272 LEU A N 1
ATOM 2150 C CA . LEU A 1 272 ? 0.348 0.254 -33.799 1.00 98.00 272 LEU A CA 1
ATOM 2151 C C . LEU A 1 272 ? 0.600 1.108 -32.553 1.00 98.00 272 LEU A C 1
ATOM 2153 O O . LEU A 1 272 ? 0.293 0.666 -31.449 1.00 98.00 272 LEU A O 1
ATOM 2157 N N . GLU A 1 273 ? 1.099 2.332 -32.716 1.00 97.56 273 GLU A N 1
ATOM 2158 C CA . GLU A 1 273 ? 1.273 3.291 -31.621 1.00 97.56 273 GLU A CA 1
ATOM 2159 C C . GLU A 1 273 ? -0.068 3.607 -30.950 1.00 97.56 273 GLU A C 1
ATOM 2161 O O . GLU A 1 273 ? -0.188 3.456 -29.733 1.00 97.56 273 GLU A O 1
ATOM 2166 N N . MET A 1 274 ? -1.112 3.915 -31.732 1.00 98.06 274 MET A N 1
ATOM 2167 C CA . MET A 1 274 ? -2.463 4.122 -31.194 1.00 98.06 274 MET A CA 1
ATOM 2168 C C . MET A 1 274 ? -3.003 2.893 -30.443 1.00 98.06 274 MET A C 1
ATOM 2170 O O . MET A 1 274 ? -3.640 3.033 -29.395 1.00 98.06 274 MET A O 1
ATOM 2174 N N . GLU A 1 275 ? -2.768 1.681 -30.954 1.00 98.31 275 GLU A N 1
ATOM 2175 C CA . GLU A 1 275 ? -3.203 0.452 -30.283 1.00 98.31 275 GLU A CA 1
ATOM 2176 C C . GLU A 1 275 ? -2.451 0.226 -28.961 1.00 98.31 275 GLU A C 1
ATOM 2178 O O . GLU A 1 275 ? -3.067 -0.125 -27.951 1.00 98.31 275 GLU A O 1
ATOM 2183 N N . ILE A 1 276 ? -1.135 0.456 -28.941 1.00 97.44 276 ILE A N 1
ATOM 2184 C CA . ILE A 1 276 ? -0.306 0.343 -27.736 1.00 97.44 276 ILE A CA 1
ATOM 2185 C C . ILE A 1 276 ? -0.754 1.361 -26.685 1.00 97.44 276 ILE A C 1
ATOM 2187 O O . ILE A 1 276 ? -0.961 0.985 -25.531 1.00 97.44 276 ILE A O 1
ATOM 2191 N N . GLU A 1 277 ? -0.972 2.619 -27.066 1.00 97.62 277 GLU A N 1
ATOM 2192 C CA . GLU A 1 277 ? -1.468 3.653 -26.153 1.00 97.62 277 GLU A CA 1
ATOM 2193 C C . GLU A 1 277 ? -2.835 3.291 -25.563 1.00 97.62 277 GLU A C 1
ATOM 2195 O O . GLU A 1 277 ? -3.058 3.439 -24.356 1.00 97.62 277 GLU A O 1
ATOM 2200 N N . SER A 1 278 ? -3.744 2.771 -26.393 1.00 97.81 278 SER A N 1
ATOM 2201 C CA . SER A 1 278 ? -5.055 2.299 -25.944 1.00 97.81 278 SER A CA 1
ATOM 2202 C C . SER A 1 278 ? -4.931 1.148 -24.939 1.00 97.81 278 SER A C 1
ATOM 2204 O O . SER A 1 278 ? -5.595 1.165 -23.899 1.00 97.81 278 SER A O 1
ATOM 2206 N N . ARG A 1 279 ? -4.039 0.180 -25.192 1.00 98.00 279 ARG A N 1
ATOM 2207 C CA . ARG A 1 279 ? -3.777 -0.938 -24.271 1.00 98.00 279 ARG A CA 1
ATOM 2208 C C . ARG A 1 279 ? -3.174 -0.467 -22.949 1.00 98.00 279 ARG A C 1
ATOM 2210 O O . ARG A 1 279 ? -3.676 -0.865 -21.902 1.00 98.00 279 ARG A O 1
ATOM 2217 N N . ILE A 1 280 ? -2.170 0.412 -22.983 1.00 95.62 280 ILE A N 1
ATOM 2218 C CA . ILE A 1 280 ? -1.540 0.974 -21.775 1.00 95.62 280 ILE A CA 1
ATOM 2219 C C . ILE A 1 280 ? -2.580 1.709 -20.925 1.00 95.62 280 ILE A C 1
ATOM 2221 O O . ILE A 1 280 ? -2.636 1.513 -19.711 1.00 95.62 280 ILE A O 1
ATOM 2225 N N . ARG A 1 281 ? -3.446 2.515 -21.554 1.00 96.50 281 ARG A N 1
ATOM 2226 C CA . ARG A 1 281 ? -4.534 3.208 -20.851 1.00 96.50 281 ARG A CA 1
ATOM 2227 C C . ARG A 1 281 ? -5.513 2.222 -20.219 1.00 96.50 281 ARG A C 1
ATOM 2229 O O . ARG A 1 281 ? -5.825 2.355 -19.040 1.00 96.50 281 ARG A O 1
ATOM 2236 N N . GLY A 1 282 ? -5.939 1.205 -20.966 1.00 97.69 282 GLY A N 1
ATOM 2237 C CA . GLY A 1 282 ? -6.840 0.173 -20.456 1.00 97.69 282 GLY A CA 1
ATOM 2238 C C . GLY A 1 282 ? -6.241 -0.636 -19.300 1.00 97.69 282 GLY A C 1
ATOM 2239 O O . GLY A 1 282 ? -6.946 -0.978 -18.353 1.00 97.69 282 GLY A O 1
ATOM 2240 N N . GLU A 1 283 ? -4.940 -0.929 -19.330 1.00 97.19 283 GLU A N 1
ATOM 2241 C CA . GLU A 1 283 ? -4.242 -1.586 -18.218 1.00 97.19 283 GLU A CA 1
ATOM 2242 C C . GLU A 1 283 ? -4.145 -0.680 -16.986 1.00 97.19 283 GLU A C 1
ATOM 2244 O O . GLU A 1 283 ? -4.429 -1.134 -15.874 1.00 97.19 283 GLU A O 1
ATOM 2249 N N . ALA A 1 284 ? -3.822 0.603 -17.172 1.00 94.25 284 ALA A N 1
ATOM 2250 C CA . ALA A 1 284 ? -3.798 1.581 -16.089 1.00 94.25 284 ALA A CA 1
ATOM 2251 C C . ALA A 1 284 ? -5.179 1.732 -15.423 1.00 94.25 284 ALA A C 1
ATOM 2253 O O . ALA A 1 284 ? -5.274 1.719 -14.195 1.00 94.25 284 ALA A O 1
ATOM 2254 N N . GLU A 1 285 ? -6.255 1.791 -16.214 1.00 96.88 285 GLU A N 1
ATOM 2255 C CA . GLU A 1 285 ? -7.634 1.836 -15.714 1.00 96.88 285 GLU A CA 1
ATOM 2256 C C . GLU A 1 285 ? -8.001 0.570 -14.929 1.00 96.88 285 GLU A C 1
ATOM 2258 O O . GLU A 1 285 ? -8.550 0.666 -13.832 1.00 96.88 285 GLU A O 1
ATOM 2263 N N . ARG A 1 286 ? -7.649 -0.625 -15.425 1.00 97.44 286 ARG A N 1
ATOM 2264 C CA . ARG A 1 286 ? -7.897 -1.886 -14.699 1.00 97.44 286 ARG A CA 1
ATOM 2265 C C . ARG A 1 286 ? -7.176 -1.931 -13.356 1.00 97.44 286 ARG A C 1
ATOM 2267 O O . ARG A 1 286 ? -7.768 -2.371 -12.373 1.00 97.44 286 ARG A O 1
ATOM 2274 N N . LEU A 1 287 ? -5.923 -1.477 -13.299 1.00 96.94 287 LEU A N 1
ATOM 2275 C CA . LEU A 1 287 ? -5.158 -1.411 -12.050 1.00 96.94 287 LEU A CA 1
ATOM 2276 C C . LEU A 1 287 ? -5.767 -0.405 -11.066 1.00 96.94 287 LEU A C 1
ATOM 2278 O O . LEU A 1 287 ? -5.863 -0.700 -9.874 1.00 96.94 287 LEU A O 1
ATOM 2282 N N . ALA A 1 288 ? -6.224 0.749 -11.556 1.00 92.38 288 ALA A N 1
ATOM 2283 C CA . ALA A 1 288 ? -6.918 1.735 -10.734 1.00 92.38 288 ALA A CA 1
ATOM 2284 C C . ALA A 1 288 ? -8.235 1.176 -10.170 1.00 92.38 288 ALA A C 1
ATOM 2286 O O . ALA A 1 288 ? -8.480 1.284 -8.969 1.00 92.38 288 ALA A O 1
ATOM 2287 N N . ILE A 1 289 ? -9.044 0.509 -11.002 1.00 96.31 289 ILE A N 1
ATOM 2288 C CA . ILE A 1 289 ? -10.299 -0.131 -10.582 1.00 96.31 289 ILE A CA 1
ATOM 2289 C C . ILE A 1 289 ? -10.038 -1.229 -9.545 1.00 96.31 289 ILE A C 1
ATOM 2291 O O . ILE A 1 289 ? -10.739 -1.284 -8.537 1.00 96.31 289 ILE A O 1
ATOM 2295 N N . ALA A 1 290 ? -9.024 -2.075 -9.751 1.00 96.25 290 ALA A N 1
ATOM 2296 C CA . ALA A 1 290 ? -8.659 -3.120 -8.796 1.00 96.25 290 ALA A CA 1
ATOM 2297 C C . ALA A 1 290 ? -8.248 -2.531 -7.434 1.00 96.25 290 ALA A C 1
ATOM 2299 O O . ALA A 1 290 ? -8.749 -2.964 -6.401 1.00 96.25 290 ALA A O 1
ATOM 2300 N N . SER A 1 291 ? -7.418 -1.483 -7.437 1.00 96.06 291 SER A N 1
ATOM 2301 C CA . SER A 1 291 ? -7.013 -0.774 -6.215 1.00 96.06 291 SER A CA 1
ATOM 2302 C C . SER A 1 291 ? -8.206 -0.159 -5.473 1.00 96.06 291 SER A C 1
ATOM 2304 O O . SER A 1 291 ? -8.326 -0.310 -4.258 1.00 96.06 291 SER A O 1
ATOM 2306 N N . LEU A 1 292 ? -9.128 0.495 -6.192 1.00 96.81 292 LEU A N 1
ATOM 2307 C CA . LEU A 1 292 ? -10.346 1.050 -5.593 1.00 96.81 292 LEU A CA 1
ATOM 2308 C C . LEU A 1 292 ? -11.251 -0.044 -5.016 1.00 96.81 292 LEU A C 1
ATOM 2310 O O . LEU A 1 292 ? -11.822 0.136 -3.942 1.00 96.81 292 LEU A O 1
ATOM 2314 N N . HIS A 1 293 ? -11.360 -1.187 -5.696 1.00 97.75 293 HIS A N 1
ATOM 2315 C CA . HIS A 1 293 ? -12.131 -2.325 -5.205 1.00 97.75 293 HIS A CA 1
ATOM 2316 C C . HIS A 1 293 ? -11.559 -2.880 -3.893 1.00 97.75 293 HIS A C 1
ATOM 2318 O O . HIS A 1 293 ? -12.310 -3.091 -2.940 1.00 97.75 293 HIS A O 1
ATOM 2324 N N . ASP A 1 294 ? -10.237 -3.044 -3.810 1.00 96.44 294 ASP A N 1
ATOM 2325 C CA . ASP A 1 294 ? -9.561 -3.498 -2.592 1.00 96.44 294 ASP A CA 1
ATOM 2326 C C . ASP A 1 294 ? -9.748 -2.507 -1.431 1.00 96.44 294 ASP A C 1
ATOM 2328 O O . ASP A 1 294 ? -10.005 -2.920 -0.298 1.00 96.44 294 ASP A O 1
ATOM 2332 N N . GLN A 1 295 ? -9.695 -1.198 -1.704 1.00 95.31 295 GLN A N 1
ATOM 2333 C CA . GLN A 1 295 ? -9.954 -0.160 -0.699 1.00 95.31 295 GLN A CA 1
ATOM 2334 C C . GLN A 1 295 ? -11.403 -0.181 -0.199 1.00 95.31 295 GLN A C 1
ATOM 2336 O O . GLN A 1 295 ? -11.634 -0.111 1.009 1.00 95.31 295 GLN A O 1
ATOM 2341 N N . ILE A 1 296 ? -12.380 -0.323 -1.103 1.00 97.31 296 ILE A N 1
ATOM 2342 C CA . ILE A 1 296 ? -13.799 -0.451 -0.738 1.00 97.31 296 ILE A CA 1
ATOM 2343 C C . ILE A 1 296 ? -14.007 -1.682 0.144 1.00 97.31 296 ILE A C 1
ATOM 2345 O O . ILE A 1 296 ? -14.683 -1.594 1.168 1.00 97.31 296 ILE A O 1
ATOM 2349 N N . LYS A 1 297 ? -13.394 -2.813 -0.213 1.00 98.06 297 LYS A N 1
ATOM 2350 C CA . LYS A 1 297 ? -13.487 -4.046 0.568 1.00 98.06 297 LYS A CA 1
ATOM 2351 C C . LYS A 1 297 ? -12.890 -3.878 1.968 1.00 98.06 297 LYS A C 1
ATOM 2353 O O . LYS A 1 297 ? -13.543 -4.211 2.952 1.00 98.06 297 LYS A O 1
ATOM 2358 N N . ALA A 1 298 ? -11.699 -3.288 2.072 1.00 96.88 298 ALA A N 1
ATOM 2359 C CA . ALA A 1 298 ? -11.068 -3.009 3.361 1.00 96.88 298 ALA A CA 1
ATOM 2360 C C . ALA A 1 298 ? -11.922 -2.072 4.238 1.00 96.88 298 ALA A C 1
ATOM 2362 O O . ALA A 1 298 ? -12.059 -2.298 5.442 1.00 96.88 298 ALA A O 1
ATOM 2363 N N . ALA A 1 299 ? -12.537 -1.047 3.641 1.00 95.75 299 ALA A N 1
ATOM 2364 C CA . ALA A 1 299 ? -13.437 -0.138 4.346 1.00 95.75 299 ALA A CA 1
ATOM 2365 C C . ALA A 1 299 ? -14.712 -0.846 4.838 1.00 95.75 299 ALA A C 1
ATOM 2367 O O . ALA A 1 299 ? -15.154 -0.605 5.962 1.00 95.75 299 ALA A O 1
ATOM 2368 N N . GLN A 1 300 ? -15.279 -1.750 4.035 1.00 97.88 300 GLN A N 1
ATOM 2369 C CA . GLN A 1 300 ? -16.434 -2.564 4.424 1.00 97.88 300 GLN A CA 1
ATOM 2370 C C . GLN A 1 300 ? -16.103 -3.508 5.586 1.00 97.88 300 GLN A C 1
ATOM 2372 O O . GLN A 1 300 ? -16.859 -3.569 6.556 1.00 97.88 300 GLN A O 1
ATOM 2377 N N . ASP A 1 301 ? -14.960 -4.192 5.540 1.00 97.31 301 ASP A N 1
ATOM 2378 C CA . ASP A 1 301 ? -14.516 -5.086 6.616 1.00 97.31 301 ASP A CA 1
ATOM 2379 C C . ASP A 1 301 ? -14.297 -4.322 7.935 1.00 97.31 301 ASP A C 1
ATOM 2381 O O . ASP A 1 301 ? -14.705 -4.775 9.014 1.00 97.31 301 ASP A O 1
ATOM 2385 N N . LEU A 1 302 ? -13.726 -3.115 7.856 1.00 97.88 302 LEU A N 1
ATOM 2386 C CA . LEU A 1 302 ? -13.570 -2.226 9.006 1.00 97.88 302 LEU A CA 1
ATOM 2387 C C . LEU A 1 302 ? -14.927 -1.771 9.564 1.00 97.88 302 LEU A C 1
ATOM 2389 O O . LEU A 1 302 ? -15.138 -1.822 10.779 1.00 97.88 302 LEU A O 1
ATOM 2393 N N . ALA A 1 303 ? -15.858 -1.366 8.698 1.00 97.62 303 ALA A N 1
ATOM 2394 C CA . ALA A 1 303 ? -17.201 -0.950 9.097 1.00 97.62 303 ALA A CA 1
ATOM 2395 C C . ALA A 1 303 ? -17.971 -2.092 9.781 1.00 97.62 303 ALA A C 1
ATOM 2397 O O . ALA A 1 303 ? -18.587 -1.883 10.828 1.00 97.62 303 ALA A O 1
ATOM 2398 N N . ASN A 1 304 ? -17.867 -3.315 9.255 1.00 98.31 304 ASN A N 1
ATOM 2399 C CA . ASN A 1 304 ? -18.456 -4.513 9.856 1.00 98.31 304 ASN A CA 1
ATOM 2400 C C . ASN A 1 304 ? -17.865 -4.794 11.244 1.00 98.31 304 ASN A C 1
ATOM 2402 O O . ASN A 1 304 ? -18.600 -5.041 12.201 1.00 98.31 304 ASN A O 1
ATOM 2406 N N . THR A 1 305 ? -16.541 -4.686 11.381 1.00 98.19 305 THR A N 1
ATOM 2407 C CA . THR A 1 305 ? -15.851 -4.854 12.670 1.00 98.19 305 THR A CA 1
ATOM 2408 C C . THR A 1 305 ? -16.332 -3.826 13.695 1.00 98.19 305 THR A C 1
ATOM 2410 O O . THR A 1 305 ? -16.633 -4.175 14.837 1.00 98.19 305 THR A O 1
ATOM 2413 N N . LYS A 1 306 ? -16.475 -2.560 13.285 1.00 97.00 306 LYS A N 1
ATOM 2414 C CA . LYS A 1 306 ? -16.976 -1.490 14.155 1.00 97.00 306 LYS A CA 1
ATOM 2415 C C . LYS A 1 306 ? -18.445 -1.664 14.521 1.00 97.00 306 LYS A C 1
ATOM 2417 O O . LYS A 1 306 ? -18.804 -1.444 15.673 1.00 97.00 306 LYS A O 1
ATOM 2422 N N . SER A 1 307 ? -19.280 -2.127 13.595 1.00 98.38 307 SER A N 1
ATOM 2423 C CA . SER A 1 307 ? -20.681 -2.454 13.876 1.00 98.38 307 SER A CA 1
ATOM 2424 C C . SER A 1 307 ? -20.809 -3.555 14.940 1.00 98.38 307 SER A C 1
ATOM 2426 O O . SER A 1 307 ? -21.602 -3.425 15.874 1.00 98.38 307 SER A O 1
ATOM 2428 N N . LEU A 1 308 ? -19.969 -4.595 14.868 1.00 98.69 308 LEU A N 1
ATOM 2429 C CA . LEU A 1 308 ? -19.917 -5.655 15.882 1.00 98.69 308 LEU A CA 1
ATOM 2430 C C . LEU A 1 308 ? -19.467 -5.133 17.256 1.00 98.69 308 LEU A C 1
ATOM 2432 O O . LEU A 1 308 ? -20.036 -5.522 18.277 1.00 98.69 308 LEU A O 1
ATOM 2436 N N . GLU A 1 309 ? -18.468 -4.248 17.292 1.00 98.31 309 GLU A N 1
ATOM 2437 C CA . GLU A 1 309 ? -17.990 -3.610 18.525 1.00 98.31 309 GLU A CA 1
ATOM 2438 C C . GLU A 1 309 ? -19.082 -2.745 19.171 1.00 98.31 309 GLU A C 1
ATOM 2440 O O . GLU A 1 309 ? -19.351 -2.883 20.365 1.00 98.31 309 GLU A O 1
ATOM 2445 N N . VAL A 1 310 ? -19.781 -1.928 18.377 1.00 98.25 310 VAL A N 1
ATOM 2446 C CA . VAL A 1 310 ? -20.915 -1.116 18.845 1.00 98.25 310 VAL A CA 1
ATOM 2447 C C . VAL A 1 310 ? -22.025 -2.002 19.409 1.00 98.25 310 VAL A C 1
ATOM 2449 O O . VAL A 1 310 ? -22.511 -1.741 20.508 1.00 98.25 310 VAL A O 1
ATOM 2452 N N . ALA A 1 311 ? -22.382 -3.092 18.724 1.00 98.44 311 ALA A N 1
ATOM 2453 C CA . ALA A 1 311 ? -23.385 -4.033 19.220 1.00 98.44 311 ALA A CA 1
ATOM 2454 C C . ALA A 1 311 ? -22.961 -4.702 20.542 1.00 98.44 311 ALA A C 1
ATOM 2456 O O . ALA A 1 311 ? -23.794 -4.938 21.419 1.00 98.44 311 ALA A O 1
ATOM 2457 N N . LYS A 1 312 ? -21.665 -4.999 20.719 1.00 98.56 312 LYS A N 1
ATOM 2458 C CA . LYS A 1 312 ? -21.127 -5.536 21.978 1.00 98.56 312 LYS A CA 1
ATOM 2459 C C . LYS A 1 312 ? -21.239 -4.517 23.113 1.00 98.56 312 LYS A C 1
ATOM 2461 O O . LYS A 1 312 ? -21.722 -4.874 24.185 1.00 98.56 312 LYS A O 1
ATOM 2466 N N . LEU A 1 313 ? -20.832 -3.272 22.874 1.00 98.38 313 LEU A N 1
ATOM 2467 C CA . LEU A 1 313 ? -20.912 -2.197 23.867 1.00 98.38 313 LEU A CA 1
ATOM 2468 C C . LEU A 1 313 ? -22.363 -1.907 24.268 1.00 98.38 313 LEU A C 1
ATOM 2470 O O . LEU A 1 313 ? -22.651 -1.747 25.449 1.00 98.38 313 LEU A O 1
ATOM 2474 N N . GLN A 1 314 ? -23.295 -1.928 23.313 1.00 98.19 314 GLN A N 1
ATOM 2475 C CA . GLN A 1 314 ? -24.725 -1.784 23.599 1.00 98.19 314 GLN A CA 1
ATOM 2476 C C . GLN A 1 314 ? -25.249 -2.879 24.537 1.00 98.19 314 GLN A C 1
ATOM 2478 O O . GLN A 1 314 ? -25.982 -2.574 25.472 1.00 98.19 314 GLN A O 1
ATOM 2483 N N . ARG A 1 315 ? -24.841 -4.144 24.350 1.00 98.44 315 ARG A N 1
ATOM 2484 C CA . ARG A 1 315 ? -25.216 -5.226 25.282 1.00 98.44 315 ARG A CA 1
ATOM 2485 C C . ARG A 1 315 ? -24.662 -4.994 26.685 1.00 98.44 315 ARG A C 1
ATOM 2487 O O . ARG A 1 315 ? -25.382 -5.207 27.651 1.00 98.44 315 ARG A O 1
ATOM 2494 N N . GLN A 1 316 ? -23.412 -4.541 26.788 1.00 98.44 316 GLN A N 1
ATOM 2495 C CA . GLN A 1 316 ? -22.791 -4.239 28.081 1.00 98.44 316 GLN A CA 1
ATOM 2496 C C . GLN A 1 316 ? -23.491 -3.081 28.798 1.00 98.44 316 GLN A C 1
ATOM 2498 O O . GLN A 1 316 ? -23.654 -3.134 30.011 1.00 98.44 316 GLN A O 1
ATOM 2503 N N . LEU A 1 317 ? -23.944 -2.058 28.066 1.00 98.50 317 LEU A N 1
ATOM 2504 C CA . LEU A 1 317 ? -24.728 -0.967 28.649 1.00 98.50 317 LEU A CA 1
ATOM 2505 C C . LEU A 1 317 ? -26.054 -1.466 29.228 1.00 98.50 317 LEU A C 1
ATOM 2507 O O . LEU A 1 317 ? -26.360 -1.150 30.372 1.00 98.50 317 LEU A O 1
ATOM 2511 N N . VAL A 1 318 ? -26.790 -2.300 28.488 1.00 98.75 318 VAL A N 1
ATOM 2512 C CA . VAL A 1 318 ? -28.047 -2.893 28.978 1.00 98.75 318 VAL A CA 1
ATOM 2513 C C . VAL A 1 318 ? -27.810 -3.764 30.218 1.00 98.75 318 VAL A C 1
ATOM 2515 O O . VAL A 1 318 ? -28.585 -3.716 31.172 1.00 98.75 318 VAL A O 1
ATOM 2518 N N . GLU A 1 319 ? -26.722 -4.539 30.243 1.00 98.69 319 GLU A N 1
ATOM 2519 C CA . GLU A 1 319 ? -26.340 -5.334 31.415 1.00 98.69 319 GLU A CA 1
ATOM 2520 C C . GLU A 1 319 ? -26.049 -4.439 32.632 1.00 98.69 319 GLU A C 1
ATOM 2522 O O . GLU A 1 319 ? -26.597 -4.672 33.710 1.00 98.69 319 GLU A O 1
ATOM 2527 N N . LEU A 1 320 ? -25.268 -3.368 32.461 1.00 98.56 320 LEU A N 1
ATOM 2528 C CA . LEU A 1 320 ? -24.979 -2.407 33.530 1.00 98.56 320 LEU A CA 1
ATOM 2529 C C . LEU A 1 320 ? -26.235 -1.683 34.034 1.00 98.56 320 LEU A C 1
ATOM 2531 O O . LEU A 1 320 ? -26.376 -1.473 35.238 1.00 98.56 320 LEU A O 1
ATOM 2535 N N . GLU A 1 321 ? -27.161 -1.326 33.143 1.00 98.62 321 GLU A N 1
ATOM 2536 C CA . GLU A 1 321 ? -28.450 -0.741 33.522 1.00 98.62 321 GLU A CA 1
ATOM 2537 C C . GLU A 1 321 ? -29.284 -1.714 34.365 1.00 98.62 321 GLU A C 1
ATOM 2539 O O . GLU A 1 321 ? -29.849 -1.310 35.382 1.00 98.62 321 GLU A O 1
ATOM 2544 N N . SER A 1 322 ? -29.302 -3.003 34.009 1.00 98.44 322 SER A N 1
ATOM 2545 C CA . SER A 1 322 ? -29.993 -4.030 34.799 1.00 98.44 322 SER A CA 1
ATOM 2546 C C . SER A 1 322 ? -29.363 -4.234 36.184 1.00 98.44 322 SER A C 1
ATOM 2548 O O . SER A 1 322 ? -30.077 -4.349 37.180 1.00 98.44 322 SER A O 1
ATOM 2550 N N . LEU A 1 323 ? -28.028 -4.202 36.280 1.00 98.50 323 LEU A N 1
ATOM 2551 C CA . LEU A 1 323 ? -27.318 -4.287 37.559 1.00 98.50 323 LEU A CA 1
ATOM 2552 C C . LEU A 1 323 ? -27.626 -3.080 38.445 1.00 98.50 323 LEU A C 1
ATOM 2554 O O . LEU A 1 323 ? -27.888 -3.244 39.634 1.00 98.50 323 LEU A O 1
ATOM 2558 N N . ARG A 1 324 ? -27.669 -1.878 37.864 1.00 98.50 324 ARG A N 1
ATOM 2559 C CA . ARG A 1 324 ? -28.037 -0.658 38.586 1.00 98.50 324 ARG A CA 1
ATOM 2560 C C . ARG A 1 324 ? -29.461 -0.727 39.146 1.00 98.50 324 ARG A C 1
ATOM 2562 O O . ARG A 1 324 ? -29.672 -0.338 40.291 1.00 98.50 324 ARG A O 1
ATOM 2569 N N . GLN A 1 325 ? -30.421 -1.253 38.382 1.00 98.44 325 GLN A N 1
ATOM 2570 C CA . GLN A 1 325 ? -31.790 -1.466 38.872 1.00 98.44 325 GLN A CA 1
ATOM 2571 C C . GLN A 1 325 ? -31.814 -2.428 40.069 1.00 98.44 325 GLN A C 1
ATOM 2573 O O . GLN A 1 325 ? -32.413 -2.119 41.097 1.00 98.44 325 GLN A O 1
ATOM 2578 N N . LEU A 1 326 ? -31.088 -3.549 39.987 1.00 98.56 326 LEU A N 1
ATOM 2579 C CA . LEU A 1 326 ? -30.973 -4.502 41.097 1.00 98.56 326 LEU A CA 1
ATOM 2580 C C . LEU A 1 326 ? -30.291 -3.898 42.335 1.00 98.56 326 LEU A C 1
ATOM 2582 O O . LEU A 1 326 ? -30.624 -4.260 43.465 1.00 98.56 326 LEU A O 1
ATOM 2586 N N . GLU A 1 327 ? -29.326 -2.995 42.163 1.00 98.56 327 GLU A N 1
ATOM 2587 C CA . GLU A 1 327 ? -28.703 -2.268 43.276 1.00 98.56 327 GLU A CA 1
ATOM 2588 C C . GLU A 1 327 ? -29.680 -1.304 43.960 1.00 98.56 327 GLU A C 1
ATOM 2590 O O . GLU A 1 327 ? -29.689 -1.208 45.192 1.00 98.56 327 GLU A O 1
ATOM 2595 N N . GLU A 1 328 ? -30.506 -0.603 43.181 1.00 98.62 328 GLU A N 1
ATOM 2596 C CA . GLU A 1 328 ? -31.551 0.292 43.685 1.00 98.62 328 GLU A CA 1
ATOM 2597 C C . GLU A 1 328 ? -32.633 -0.495 44.447 1.00 98.62 328 GLU A C 1
ATOM 2599 O O . GLU A 1 328 ? -32.974 -0.131 45.577 1.00 98.62 328 GLU A O 1
ATOM 2604 N N . GLU A 1 329 ? -33.092 -1.628 43.907 1.00 98.50 329 GLU A N 1
ATOM 2605 C CA . GLU A 1 329 ? -34.020 -2.541 44.591 1.00 98.50 329 GLU A CA 1
ATOM 2606 C C . GLU A 1 329 ? -33.427 -3.099 45.890 1.00 98.50 329 GLU A C 1
ATOM 2608 O O . GLU A 1 329 ? -34.070 -3.056 46.940 1.00 98.50 329 GLU A O 1
ATOM 2613 N N . ASN A 1 330 ? -32.172 -3.562 45.864 1.00 98.31 330 ASN A N 1
ATOM 2614 C CA . ASN A 1 330 ? -31.491 -4.048 47.066 1.00 98.31 330 ASN A CA 1
ATOM 2615 C C . ASN A 1 330 ? -31.367 -2.966 48.143 1.00 98.31 330 ASN A C 1
ATOM 2617 O O . ASN A 1 330 ? -31.473 -3.266 49.333 1.00 98.31 330 ASN A O 1
ATOM 2621 N N . ARG A 1 331 ? -31.133 -1.710 47.748 1.00 98.44 331 ARG A N 1
ATOM 2622 C CA . ARG A 1 331 ? -31.097 -0.582 48.684 1.00 98.44 331 ARG A CA 1
ATOM 2623 C C . ARG A 1 331 ? -32.469 -0.351 49.310 1.00 98.44 331 ARG A C 1
ATOM 2625 O O . ARG A 1 331 ? -32.563 -0.316 50.531 1.00 98.44 331 ARG A O 1
ATOM 2632 N N . SER A 1 332 ? -33.522 -0.310 48.493 1.00 98.44 332 SER A N 1
ATOM 2633 C CA . SER A 1 332 ? -34.903 -0.163 48.965 1.00 98.44 332 SER A CA 1
ATOM 2634 C C . SER A 1 332 ? -35.315 -1.284 49.929 1.00 98.44 332 SER A C 1
ATOM 2636 O O . SER A 1 332 ? -35.906 -1.018 50.977 1.00 98.44 332 SER A O 1
ATOM 2638 N N . LEU A 1 333 ? -34.949 -2.535 49.629 1.00 98.44 333 LEU A N 1
ATOM 2639 C CA . LEU A 1 333 ? -35.209 -3.677 50.509 1.00 98.44 333 LEU A CA 1
ATOM 2640 C C . LEU A 1 333 ? -34.473 -3.557 51.847 1.00 98.44 333 LEU A C 1
ATOM 2642 O O . LEU A 1 333 ? -35.066 -3.840 52.886 1.00 98.44 333 LEU A O 1
ATOM 2646 N N . ARG A 1 334 ? -33.208 -3.117 51.850 1.00 98.25 334 ARG A N 1
ATOM 2647 C CA . ARG A 1 334 ? -32.444 -2.890 53.091 1.00 98.25 334 ARG A CA 1
ATOM 2648 C C . ARG A 1 334 ? -33.055 -1.788 53.945 1.00 98.25 334 ARG A C 1
ATOM 2650 O O . ARG A 1 334 ? -33.201 -1.986 55.148 1.00 98.25 334 ARG A O 1
ATOM 2657 N N . ASP A 1 335 ? -33.454 -0.675 53.333 1.00 98.19 335 ASP A N 1
ATOM 2658 C CA . ASP A 1 335 ? -34.121 0.420 54.042 1.00 98.19 335 ASP A CA 1
ATOM 2659 C C . ASP A 1 335 ? -35.422 -0.075 54.687 1.00 98.19 335 ASP A C 1
ATOM 2661 O O . ASP A 1 335 ? -35.674 0.173 55.869 1.00 98.19 335 ASP A O 1
ATOM 2665 N N . ARG A 1 336 ? -36.206 -0.871 53.947 1.00 98.06 336 ARG A N 1
ATOM 2666 C CA . ARG A 1 336 ? -37.444 -1.469 54.451 1.00 98.06 336 ARG A CA 1
ATOM 2667 C C . ARG A 1 336 ? -37.209 -2.463 55.586 1.00 98.06 336 ARG A C 1
ATOM 2669 O O . ARG A 1 336 ? -37.975 -2.464 56.547 1.00 98.06 336 ARG A O 1
ATOM 2676 N N . ILE A 1 337 ? -36.181 -3.304 55.489 1.00 97.19 337 ILE A N 1
ATOM 2677 C CA . ILE A 1 337 ? -35.792 -4.216 56.572 1.00 97.19 337 ILE A CA 1
ATOM 2678 C C . ILE A 1 337 ? -35.428 -3.405 57.817 1.00 97.19 337 ILE A C 1
ATOM 2680 O O . ILE A 1 337 ? -35.991 -3.665 58.872 1.00 97.19 337 ILE A O 1
ATOM 2684 N N . GLY A 1 338 ? -34.605 -2.362 57.686 1.00 97.50 338 GLY A N 1
ATOM 2685 C CA . GLY A 1 338 ? -34.226 -1.512 58.817 1.00 97.50 338 GLY A CA 1
ATOM 2686 C C . GLY A 1 338 ? -35.404 -0.755 59.447 1.00 97.50 338 GLY A C 1
ATOM 2687 O O . GLY A 1 338 ? -35.426 -0.532 60.656 1.00 97.50 338 GLY A O 1
ATOM 2688 N N . GLU A 1 339 ? -36.408 -0.354 58.661 1.00 97.44 339 GLU A N 1
ATOM 2689 C CA . GLU A 1 339 ? -37.671 0.181 59.193 1.00 97.44 339 GLU A CA 1
ATOM 2690 C C . GLU A 1 339 ? -38.459 -0.865 59.986 1.00 97.44 339 GLU A C 1
ATOM 2692 O O . GLU A 1 339 ? -38.977 -0.555 61.059 1.00 97.44 339 GLU A O 1
ATOM 2697 N N . LEU A 1 340 ? -38.568 -2.088 59.457 1.00 95.19 340 LEU A N 1
ATOM 2698 C CA . LEU A 1 340 ? -39.264 -3.187 60.123 1.00 95.19 340 LEU A CA 1
ATOM 2699 C C . LEU A 1 340 ? -38.547 -3.605 61.410 1.00 95.19 340 LEU A C 1
ATOM 2701 O O . LEU A 1 340 ? -39.219 -3.850 62.406 1.00 95.19 340 LEU A O 1
ATOM 2705 N N . GLU A 1 341 ? -37.214 -3.639 61.403 1.00 95.06 341 GLU A N 1
ATOM 2706 C CA . GLU A 1 341 ? -36.378 -3.905 62.578 1.00 95.06 341 GLU A CA 1
ATOM 2707 C C . GLU A 1 341 ? -36.608 -2.849 63.668 1.00 95.06 341 GLU A C 1
ATOM 2709 O O . GLU A 1 341 ? -36.934 -3.209 64.797 1.00 95.06 341 GLU A O 1
ATOM 2714 N N . ARG A 1 342 ? -36.583 -1.552 63.325 1.00 95.94 342 ARG A N 1
ATOM 2715 C CA . ARG A 1 342 ? -36.913 -0.466 64.270 1.00 95.94 342 ARG A CA 1
ATOM 2716 C C . ARG A 1 342 ? -38.337 -0.572 64.819 1.00 95.94 342 ARG A C 1
ATOM 2718 O O . ARG A 1 342 ? -38.552 -0.470 66.021 1.00 95.94 342 ARG A O 1
ATOM 2725 N N . ALA A 1 343 ? -39.318 -0.838 63.955 1.00 91.31 343 ALA A N 1
ATOM 2726 C CA . ALA A 1 343 ? -40.706 -1.026 64.379 1.00 91.31 343 ALA A CA 1
ATOM 2727 C C . ALA A 1 343 ? -40.896 -2.256 65.290 1.00 91.31 343 ALA A C 1
ATOM 2729 O O . ALA A 1 343 ? -41.850 -2.298 66.074 1.00 91.31 343 ALA A O 1
ATOM 2730 N N . LEU A 1 344 ? -40.023 -3.262 65.167 1.00 88.25 344 LEU A N 1
ATOM 2731 C CA . LEU A 1 344 ? -39.985 -4.433 66.037 1.00 88.25 344 LEU A CA 1
ATOM 2732 C C . LEU A 1 344 ? -39.406 -4.080 67.415 1.00 88.25 344 LEU A C 1
ATOM 2734 O O . LEU A 1 344 ? -39.990 -4.481 68.420 1.00 88.25 344 LEU A O 1
ATOM 2738 N N . GLU A 1 345 ? -38.302 -3.325 67.457 1.00 90.19 345 GLU A N 1
ATOM 2739 C CA . GLU A 1 345 ? -37.630 -2.878 68.688 1.00 90.19 345 GLU A CA 1
ATOM 2740 C C . GLU A 1 345 ? -38.487 -1.910 69.516 1.00 90.19 345 GLU A C 1
ATOM 2742 O O . GLU A 1 345 ? -38.582 -2.059 70.735 1.00 90.19 345 GLU A O 1
ATOM 2747 N N . ASP A 1 346 ? -39.168 -0.964 68.863 1.00 86.94 346 ASP A N 1
ATOM 2748 C CA . ASP A 1 346 ? -39.992 0.053 69.530 1.00 86.94 346 ASP A CA 1
ATOM 2749 C C . ASP A 1 346 ? -41.266 -0.525 70.180 1.00 86.94 346 ASP A C 1
ATOM 2751 O O . ASP A 1 346 ? -41.908 0.133 71.006 1.00 86.94 346 ASP A O 1
ATOM 2755 N N . ARG A 1 347 ? -41.670 -1.758 69.834 1.00 79.69 347 ARG A N 1
ATOM 2756 C CA . ARG A 1 347 ? -42.831 -2.415 70.455 1.00 79.69 347 ARG A CA 1
ATOM 2757 C C . ARG A 1 347 ? -42.424 -3.146 71.740 1.00 79.69 347 ARG A C 1
ATOM 2759 O O . ARG A 1 347 ? -41.715 -4.149 71.662 1.00 79.69 347 ARG A O 1
ATOM 2766 N N . PRO A 1 348 ? -42.946 -2.761 72.921 1.00 74.81 348 PRO A N 1
ATOM 2767 C CA . PRO A 1 348 ? -42.645 -3.464 74.164 1.00 74.81 348 PRO A CA 1
ATOM 2768 C C . PRO A 1 348 ? -43.107 -4.928 74.083 1.00 74.81 348 PRO A C 1
ATOM 2770 O O . PRO A 1 348 ? -44.233 -5.211 73.666 1.00 74.81 348 PRO A O 1
ATOM 2773 N N . LEU A 1 349 ? -42.264 -5.873 74.528 1.00 65.88 349 LEU A N 1
ATOM 2774 C CA . LEU A 1 349 ? -42.543 -7.323 74.489 1.00 65.88 349 LEU A CA 1
ATOM 2775 C C . LEU A 1 349 ? -43.911 -7.715 75.095 1.00 65.88 349 LEU A C 1
ATOM 2777 O O . LEU A 1 349 ? -44.480 -8.740 74.719 1.00 65.88 349 LEU A O 1
ATOM 2781 N N . ALA A 1 350 ? -44.463 -6.901 76.000 1.00 61.28 350 ALA A N 1
ATOM 2782 C CA . ALA A 1 350 ? -45.769 -7.120 76.621 1.00 61.28 350 ALA A CA 1
ATOM 2783 C C . ALA A 1 350 ? -46.962 -7.047 75.638 1.00 61.28 350 ALA A C 1
ATOM 2785 O O . ALA A 1 350 ? -47.971 -7.718 75.863 1.00 61.28 350 ALA A O 1
ATOM 2786 N N . ASP A 1 351 ? -46.859 -6.302 74.530 1.00 62.34 351 ASP A N 1
ATOM 2787 C CA . ASP A 1 351 ? -47.955 -6.156 73.553 1.00 62.34 351 ASP A CA 1
ATOM 2788 C C . ASP A 1 351 ? -48.029 -7.305 72.533 1.00 62.34 351 ASP A C 1
ATOM 2790 O O . ASP A 1 351 ? -49.105 -7.606 71.996 1.00 62.34 351 ASP A O 1
ATOM 2794 N N . TRP A 1 352 ? -46.914 -8.008 72.306 1.00 65.69 352 TRP A N 1
ATOM 2795 C CA . TRP A 1 352 ? -46.857 -9.187 71.433 1.00 65.69 352 TRP A CA 1
ATOM 2796 C C . TRP A 1 352 ? -47.631 -10.371 72.020 1.00 65.69 352 TRP A C 1
ATOM 2798 O O . TRP A 1 352 ? -48.362 -11.062 71.308 1.00 65.69 352 TRP A O 1
ATOM 2808 N N . GLY A 1 353 ? -47.533 -10.564 73.339 1.00 60.94 353 GLY A N 1
ATOM 2809 C CA . GLY A 1 353 ? -48.214 -11.647 74.049 1.00 60.94 353 GLY A CA 1
ATOM 2810 C C . GLY A 1 353 ? -49.738 -11.505 74.095 1.00 60.94 353 GLY A C 1
ATOM 2811 O O . GLY A 1 353 ? -50.424 -12.512 74.242 1.00 60.94 353 GLY A O 1
ATOM 2812 N N . ASN A 1 354 ? -50.272 -10.286 73.938 1.00 60.97 354 ASN A N 1
ATOM 2813 C CA . ASN A 1 354 ? -51.696 -9.978 74.122 1.00 60.97 354 ASN A CA 1
ATOM 2814 C C . ASN A 1 354 ? -52.479 -9.884 72.796 1.00 60.97 354 ASN A C 1
ATOM 2816 O O . ASN A 1 354 ? -53.694 -10.054 72.767 1.00 60.97 354 ASN A O 1
ATOM 2820 N N . THR A 1 355 ? -51.813 -9.613 71.670 1.00 65.19 355 THR A N 1
ATOM 2821 C CA . THR A 1 355 ? -52.478 -9.504 70.356 1.00 65.19 355 THR A CA 1
ATOM 2822 C C . THR A 1 355 ? -52.772 -10.868 69.733 1.00 65.19 355 THR A C 1
ATOM 2824 O O . THR A 1 355 ? -53.888 -11.084 69.254 1.00 65.19 355 THR A O 1
ATOM 2827 N N . PHE A 1 356 ? -51.826 -11.812 69.793 1.00 68.38 356 PHE A N 1
ATOM 2828 C CA . PHE A 1 356 ? -52.041 -13.182 69.308 1.00 68.38 356 PHE A CA 1
ATOM 2829 C C . PHE A 1 356 ? -53.065 -13.948 70.153 1.00 68.38 356 PHE A C 1
ATOM 2831 O O . PHE A 1 356 ? -53.948 -14.598 69.597 1.00 68.38 356 PHE A O 1
ATOM 2838 N N . THR A 1 357 ? -53.007 -13.824 71.482 1.00 71.56 357 THR A N 1
ATOM 2839 C CA . THR A 1 357 ? -53.993 -14.430 72.395 1.00 71.56 357 THR A CA 1
ATOM 2840 C C . THR A 1 357 ? -55.388 -13.847 72.194 1.00 71.56 357 THR A C 1
ATOM 2842 O O . THR A 1 357 ? -56.325 -14.622 72.045 1.00 71.56 357 THR A O 1
ATOM 2845 N N . LYS A 1 358 ? -55.547 -12.521 72.063 1.00 72.00 358 LYS A N 1
ATOM 2846 C CA . LYS A 1 358 ? -56.863 -11.905 71.798 1.00 72.00 358 LYS A CA 1
ATOM 2847 C C . LYS A 1 358 ? -57.453 -12.285 70.441 1.00 72.00 358 LYS A C 1
ATOM 2849 O O . LYS A 1 358 ? -58.666 -12.464 70.337 1.00 72.00 358 LYS A O 1
ATOM 2854 N N . GLN A 1 359 ? -56.644 -12.394 69.383 1.00 75.81 359 GLN A N 1
ATOM 2855 C CA . GLN A 1 359 ? -57.153 -12.851 68.084 1.00 75.81 359 GLN A CA 1
ATOM 2856 C C . GLN A 1 359 ? -57.505 -14.341 68.101 1.00 75.81 359 GLN A C 1
ATOM 2858 O O . GLN A 1 359 ? -58.579 -14.703 67.617 1.00 75.81 359 GLN A O 1
ATOM 2863 N N . ALA A 1 360 ? -56.663 -15.186 68.702 1.00 77.94 360 ALA A N 1
ATOM 2864 C CA . ALA A 1 360 ? -56.950 -16.607 68.876 1.00 77.94 360 ALA A CA 1
ATOM 2865 C C . ALA A 1 360 ? -58.219 -16.825 69.716 1.00 77.94 360 ALA A C 1
ATOM 2867 O O . ALA A 1 360 ? -59.100 -17.573 69.301 1.00 77.94 360 ALA A O 1
ATOM 2868 N N . GLU A 1 361 ? -58.386 -16.098 70.824 1.00 78.94 361 GLU A N 1
ATOM 2869 C CA . GLU A 1 361 ? -59.620 -16.100 71.619 1.00 78.94 361 GLU A CA 1
ATOM 2870 C C . GLU A 1 361 ? -60.839 -15.690 70.797 1.00 78.94 361 GLU A C 1
ATOM 2872 O O . GLU A 1 361 ? -61.905 -16.285 70.931 1.00 78.94 361 GLU A O 1
ATOM 2877 N N . LYS A 1 362 ? -60.719 -14.679 69.931 1.00 85.38 362 LYS A N 1
ATOM 2878 C CA . LYS A 1 362 ? -61.837 -14.220 69.098 1.00 85.38 362 LYS A CA 1
ATOM 2879 C C . LYS A 1 362 ? -62.255 -15.277 68.073 1.00 85.38 362 LYS A C 1
ATOM 2881 O O . LYS A 1 362 ? -63.451 -15.459 67.853 1.00 85.38 362 LYS A O 1
ATOM 2886 N N . VAL A 1 363 ? -61.292 -15.983 67.473 1.00 86.38 363 VAL A N 1
ATOM 2887 C CA . VAL A 1 363 ? -61.547 -17.089 66.534 1.00 86.38 363 VAL A CA 1
ATOM 2888 C C . VAL A 1 363 ? -62.154 -18.290 67.259 1.00 86.38 363 VAL A C 1
ATOM 2890 O O . VAL A 1 363 ? -63.176 -18.803 66.808 1.00 86.38 363 VAL A O 1
ATOM 2893 N N . ILE A 1 364 ? -61.597 -18.679 68.409 1.00 80.06 364 ILE A N 1
ATOM 2894 C CA . ILE A 1 364 ? -62.124 -19.769 69.241 1.00 80.06 364 ILE A CA 1
ATOM 2895 C C . ILE A 1 364 ? -63.556 -19.448 69.681 1.00 80.06 364 ILE A C 1
ATOM 2897 O O . ILE A 1 364 ? -64.458 -20.253 69.470 1.00 80.06 364 ILE A O 1
ATOM 2901 N N . ASN A 1 365 ? -63.816 -18.242 70.190 1.00 82.25 365 ASN A N 1
ATOM 2902 C CA . ASN A 1 365 ? -65.163 -17.819 70.578 1.00 82.25 365 ASN A CA 1
ATOM 2903 C C . ASN A 1 365 ? -66.142 -17.779 69.393 1.00 82.25 365 ASN A C 1
ATOM 2905 O O . ASN A 1 365 ? -67.323 -18.084 69.559 1.00 82.25 365 ASN A O 1
ATOM 2909 N N . ALA A 1 366 ? -65.681 -17.426 68.190 1.00 83.19 366 ALA A N 1
ATOM 2910 C CA . ALA A 1 366 ? -66.508 -17.471 66.986 1.00 83.19 366 ALA A CA 1
ATOM 2911 C C . ALA A 1 366 ? -66.813 -18.911 66.531 1.00 83.19 366 ALA A C 1
ATOM 2913 O O . ALA A 1 366 ? -67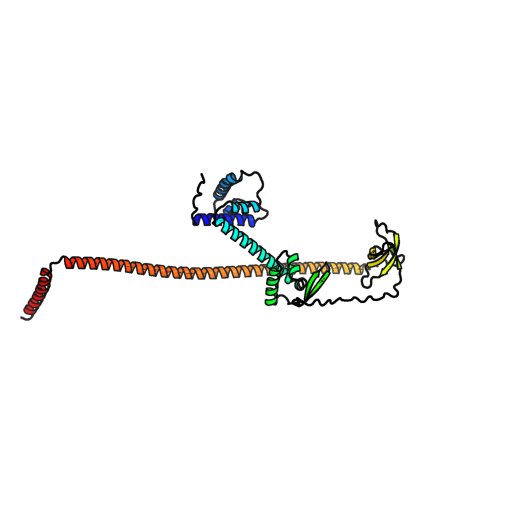.921 -19.172 66.067 1.00 83.19 366 ALA A O 1
ATOM 2914 N N . GLN A 1 367 ? -65.868 -19.846 66.676 1.00 78.06 367 GLN A N 1
ATOM 2915 C CA . GLN A 1 367 ? -66.086 -21.273 66.408 1.00 78.06 367 GLN A CA 1
ATOM 2916 C C . GLN A 1 367 ? -67.029 -21.911 67.429 1.00 78.06 367 GLN A C 1
ATOM 2918 O O . GLN A 1 367 ? -67.942 -22.635 67.036 1.00 78.06 367 GLN A O 1
ATOM 2923 N N . VAL A 1 368 ? -66.874 -21.590 68.715 1.00 79.56 368 VAL A N 1
ATOM 2924 C CA . VAL A 1 368 ? -67.777 -22.052 69.778 1.00 79.56 368 VAL A CA 1
ATOM 2925 C C . VAL A 1 368 ? -69.204 -21.551 69.527 1.00 79.56 368 VAL A C 1
ATOM 2927 O O . VAL A 1 368 ? -70.135 -22.345 69.560 1.00 79.56 368 VAL A O 1
ATOM 2930 N N . LYS A 1 369 ? -69.391 -20.278 69.150 1.00 79.75 369 LYS A N 1
ATOM 2931 C CA . LYS A 1 369 ? -70.713 -19.722 68.789 1.00 79.75 369 LYS A CA 1
ATOM 2932 C C . LYS A 1 369 ? -71.345 -20.292 67.513 1.00 79.75 369 LYS A C 1
ATOM 2934 O O . LYS A 1 369 ? -72.527 -20.069 67.303 1.00 79.75 369 LYS A O 1
ATOM 2939 N N . LYS A 1 370 ? -70.569 -20.924 66.631 1.00 76.31 370 LYS A N 1
ATOM 2940 C CA . LYS A 1 370 ? -71.083 -21.592 65.420 1.00 76.31 370 LYS A CA 1
ATOM 2941 C C . LYS A 1 370 ? -71.397 -23.072 65.642 1.00 76.31 370 LYS A C 1
ATOM 2943 O O . LYS A 1 370 ? -72.044 -23.671 64.791 1.00 76.31 370 LYS A O 1
ATOM 2948 N N . SER A 1 371 ? -70.864 -23.657 66.714 1.00 70.38 371 SER A N 1
ATOM 2949 C CA . SER A 1 371 ? -70.977 -25.090 67.022 1.00 70.38 371 SER A CA 1
ATOM 2950 C C . SER A 1 371 ? -72.026 -25.389 68.101 1.00 70.38 371 SER A C 1
ATOM 2952 O O . SER A 1 371 ? -72.357 -26.553 68.309 1.00 70.38 371 SER A O 1
ATOM 2954 N N . CYS A 1 372 ? -72.538 -24.350 68.762 1.00 51.66 372 CYS A N 1
ATOM 2955 C CA . CYS A 1 372 ? -73.787 -24.339 69.523 1.00 51.66 372 CYS A CA 1
ATOM 2956 C C . CYS A 1 372 ? -74.862 -23.656 68.677 1.00 51.66 372 CYS A C 1
ATOM 2958 O O . CYS A 1 372 ? -76.038 -24.056 68.804 1.00 51.66 372 CYS A O 1
#

Secondary structure (DSSP, 8-state):
---------HHHHHHHHHHHHHHHHHHHH-TTSPPPHHHHHHHHT--HHHHHHHHHHHHHHHTTS-S---HHHHHHHHHH--SHHHHHHHHHHHHHHHHHHHHHHHHHHHHHHHSHHHHTB-HHHHHHHHTS-HHHHHHHHHHHHHTTSSPPPSEEEEEETTEEEEEETT--S-------------------EEEEE--TT-TTTT-EEEEEE-TT-TTEEEEEETTEEEEEEGGGEE-S-----------HHHHHHHHHHHHHHHHHHHHHHHHHHHHHHHHHHHHHHHHHHHHHHHHHHHHHHHHHHHHHHHHHHHHHHHHHHHHHHHHHHHHHHHHHHHHHHTS-HHHHHHHHHHHHHHHHHHHHHHH-

Foldseek 3Di:
DPPDDPDDDPVSVVVVVVVLVLVVVQCVVCVPDDDDLVNSCVVVVHDSVVSVVVCVVVVVVVVPDPDDDDPVVVVVVLVVPPDPVSVVVNVVVVVVVVVVVLVVLLVVLLVQQLDPVCVQAQLVVSCVVSVHDSVSNVVSNVVCVVVVSHPDDQWHWDQDPNDTDIDGPPPPPDPPPPPPPPDPDDDDDDDFAWWAFDDPPDPSHRPTWTWADDPPDNQWIWTQDPVGTDIDGPVRTHHDDDPDPDPPPDPVVVVVVVVVVVVVVVVVVVVVVVVVVVVVVVVVVVVVVVVVVVVVVVVVVVVVVVVVVVVVVVVVVVVVVVVVVVVVVVVVVVVVVVVVVVVVVPDPPVVVVVPVVVVVVVVVVVVVVVVD

Radius of gyration: 47.09 Å; chains: 1; bounding box: 130×65×138 Å

Organism: NCBI:txid224013

Sequence (372 aa):
MVSQAPSLNQEQSYALLSKTECLFAAIWHNPEGSVGTEEVAKYYEVNPDAIAAILAVHHEEFSITEDNWTPREAIRLGMLLNSSVASNVRSLALDVIEAQKCKDKRQQVTRLLQNSDFVRWSNREIAKILGCSHTTVNEVRNQLETDNKVIKFERRKHIQNGKEVERKIGVSGQQMETSFHLQDSNPDSTVQALATFCSPGDPRDGVEVPVREIKGNPRQMLADFPSGTEVVSVKKLTTPSSPYPQERRLPPQYQEAIAQLEEQHRQEIARLEMEIESRIRGEAERLAIASLHDQIKAAQDLANTKSLEVAKLQRQLVELESLRQLEEENRSLRDRIGELERALEDRPLADWGNTFTKQAEKVINAQVKKSC

pLDDT: mean 78.27, std 19.56, range [29.41, 98.75]